Protein AF-A0A9X7I458-F1 (afdb_monomer_lite)

Foldseek 3Di:
DVVVVVVVVVVVVPPPCPDPPPPPDFPFAWDWDADPLFIFTATPDDPKFAKKKKWKDWPVDPDTFIAIDTCVVQHQHPVRTHTPDCVRGNPDDADAWIKIKMKMAHDQWDDDPNDTDRDDIPTGIHMAIWHWDDDPNGIDIFHQDPVVRTTDRDDPPVVVPPPPPPPQPVVNVVVVVVCVVPVD

Secondary structure (DSSP, 8-state):
-HHHHHHHHHHHHTS-----------SSBEEEEEETTEEEEEES-S---SEEEEEEEETT-SSPEEEEEETTT----GGG-EE-STTTSTT----TT--EEEEEEEESEEEETTEEEE---S-S-EEEEEEEEEETTEEEEEEEETTTTEEEE--TTTTS---------HHHHHHHHHHHHH--

Radius of gyration: 22.06 Å; chains: 1; bounding box: 54×65×50 Å

Organism: Neisseria perflava (NCBI:txid33053)

Structure (mmCIF, N/CA/C/O backbone):
data_AF-A0A9X7I458-F1
#
_entry.id   AF-A0A9X7I458-F1
#
loop_
_atom_site.group_PDB
_atom_site.id
_atom_site.type_symbol
_atom_site.label_atom_id
_atom_site.label_alt_id
_atom_site.label_comp_id
_atom_site.label_asym_id
_atom_site.label_entity_id
_atom_site.label_seq_id
_atom_site.pdbx_PDB_ins_code
_atom_site.Cartn_x
_atom_site.Cartn_y
_atom_site.Cartn_z
_atom_site.occupancy
_atom_site.B_iso_or_equiv
_atom_site.auth_seq_id
_atom_site.auth_comp_id
_atom_site.auth_asym_id
_atom_site.auth_atom_id
_atom_site.pdbx_PDB_model_num
ATOM 1 N N . MET A 1 1 ? -15.807 47.841 -32.411 1.00 48.97 1 MET A N 1
ATOM 2 C CA . MET A 1 1 ? -16.269 46.711 -31.569 1.00 48.97 1 MET A CA 1
ATOM 3 C C . MET A 1 1 ? -15.276 45.540 -31.572 1.00 48.97 1 MET A C 1
ATOM 5 O O . MET A 1 1 ? -14.913 45.075 -30.504 1.00 48.97 1 MET A O 1
ATOM 9 N N . ILE A 1 2 ? -14.722 45.168 -32.734 1.00 50.72 2 ILE A N 1
ATOM 10 C CA . ILE A 1 2 ? -13.714 44.095 -32.926 1.00 50.72 2 ILE A CA 1
ATOM 11 C C . ILE A 1 2 ? -12.425 44.272 -32.092 1.00 50.72 2 ILE A C 1
ATOM 13 O O . ILE A 1 2 ? -11.874 43.307 -31.572 1.00 50.72 2 ILE A O 1
ATOM 17 N N . ARG A 1 3 ? -11.973 45.515 -31.879 1.00 46.72 3 ARG A N 1
ATOM 18 C CA . ARG A 1 3 ? -10.710 45.813 -31.178 1.00 46.72 3 ARG A CA 1
ATOM 19 C C . ARG A 1 3 ? -10.729 45.490 -29.671 1.00 46.72 3 ARG A C 1
ATOM 21 O O . ARG A 1 3 ? -9.681 45.203 -29.113 1.00 46.72 3 ARG A O 1
ATOM 28 N N . LYS A 1 4 ? -11.906 45.498 -29.023 1.00 45.44 4 LYS A N 1
ATOM 29 C CA . LYS A 1 4 ? -12.057 45.136 -27.595 1.00 45.44 4 LYS A CA 1
ATOM 30 C C . LYS A 1 4 ? -12.109 43.616 -27.378 1.00 45.44 4 LYS A C 1
ATOM 32 O O . LYS A 1 4 ? -11.618 43.139 -26.363 1.00 45.44 4 LYS A O 1
ATOM 37 N N . ILE A 1 5 ? -12.639 42.872 -28.353 1.00 56.41 5 ILE A N 1
ATOM 38 C CA . ILE A 1 5 ? -12.673 41.399 -28.345 1.00 56.41 5 ILE A CA 1
ATOM 39 C C . ILE A 1 5 ? -11.258 40.833 -28.526 1.00 56.41 5 ILE A C 1
ATOM 41 O O . ILE A 1 5 ? -10.872 39.900 -27.829 1.00 56.41 5 ILE A O 1
ATOM 45 N N . PHE A 1 6 ? -10.448 41.454 -29.388 1.00 53.06 6 PHE A N 1
ATOM 46 C CA . PHE A 1 6 ? -9.066 41.026 -29.619 1.00 53.06 6 PHE A CA 1
ATOM 47 C C . PHE A 1 6 ? -8.184 41.171 -28.366 1.00 53.06 6 PHE A C 1
ATOM 49 O O . PHE A 1 6 ? -7.397 40.281 -28.060 1.00 53.06 6 PHE A O 1
ATOM 56 N N . CYS A 1 7 ? -8.365 42.243 -27.584 1.00 54.56 7 CYS A N 1
ATOM 57 C CA . CYS A 1 7 ? -7.655 42.416 -26.311 1.00 54.56 7 CYS A CA 1
ATOM 58 C C . CYS A 1 7 ? -8.036 41.353 -25.270 1.00 54.56 7 CYS A C 1
ATOM 60 O O . CYS A 1 7 ? -7.165 40.904 -24.533 1.00 54.56 7 CYS A O 1
ATOM 62 N N . PHE A 1 8 ? -9.301 40.919 -25.235 1.00 54.00 8 PHE A N 1
ATOM 63 C CA . PHE A 1 8 ? -9.742 39.842 -24.344 1.00 54.00 8 PHE A CA 1
ATOM 64 C C . PHE A 1 8 ? -9.073 38.506 -24.695 1.00 54.00 8 PHE A C 1
ATOM 66 O O . PHE A 1 8 ? -8.585 37.818 -23.806 1.00 54.00 8 PHE A O 1
ATOM 73 N N . ILE A 1 9 ? -8.970 38.173 -25.984 1.00 58.91 9 ILE A N 1
ATOM 74 C CA . ILE A 1 9 ? -8.328 36.933 -26.453 1.00 58.91 9 ILE A CA 1
ATOM 75 C C . ILE A 1 9 ? -6.821 36.932 -26.142 1.00 58.91 9 ILE A C 1
ATOM 77 O O . ILE A 1 9 ? -6.288 35.924 -25.687 1.00 58.91 9 ILE A O 1
ATOM 81 N N . VAL A 1 10 ? -6.137 38.068 -26.316 1.00 57.88 10 VAL A N 1
ATOM 82 C CA . VAL A 1 10 ? -4.699 38.194 -26.006 1.00 57.88 10 VAL A CA 1
ATOM 83 C C . VAL A 1 10 ? -4.423 38.145 -24.493 1.00 57.88 10 VAL A C 1
ATOM 85 O O . VAL A 1 10 ? -3.399 37.605 -24.081 1.00 57.88 10 VAL A O 1
ATOM 88 N N . LEU A 1 11 ? -5.342 38.632 -23.650 1.00 53.44 11 LEU A N 1
ATOM 89 C CA . LEU A 1 11 ? -5.249 38.497 -22.188 1.00 53.44 11 LEU A CA 1
ATOM 90 C C . LEU A 1 11 ? -5.391 37.039 -21.716 1.00 53.44 11 LEU A C 1
ATOM 92 O O . LEU A 1 11 ? -4.707 36.648 -20.776 1.00 53.44 11 LEU A O 1
ATOM 96 N N . PHE A 1 12 ? -6.197 36.215 -22.396 1.00 53.03 12 PHE A N 1
ATOM 97 C CA . PHE A 1 12 ? -6.306 34.777 -22.102 1.00 53.03 12 PHE A CA 1
ATOM 98 C C . PHE A 1 12 ? -5.127 33.939 -22.628 1.00 53.03 12 PHE A C 1
ATOM 100 O O . PHE A 1 12 ? -4.904 32.838 -22.133 1.00 53.03 12 PHE A O 1
ATOM 107 N N . LEU A 1 13 ? -4.347 34.447 -23.589 1.00 51.66 13 LEU A N 1
ATOM 108 C CA . LEU A 1 13 ? -3.151 33.767 -24.113 1.00 51.66 13 LEU A CA 1
ATOM 109 C C . LEU A 1 13 ? -1.892 33.971 -23.251 1.00 51.66 13 LEU A C 1
ATOM 111 O O . LEU A 1 13 ? -0.912 33.264 -23.449 1.00 51.66 13 LEU A O 1
ATOM 115 N N . ASN A 1 14 ? -1.918 34.911 -22.298 1.00 43.44 14 ASN A N 1
ATOM 116 C CA . ASN A 1 14 ? -0.819 35.170 -21.355 1.00 43.44 14 ASN A CA 1
ATOM 117 C C . ASN A 1 14 ? -1.027 34.506 -19.988 1.00 43.44 14 ASN A C 1
ATOM 119 O O . ASN A 1 14 ? -0.329 34.828 -19.028 1.00 43.44 14 ASN A O 1
ATOM 123 N N . VAL A 1 15 ? -1.977 33.574 -19.880 1.00 50.38 15 VAL A N 1
ATOM 124 C CA . VAL A 1 15 ? -1.952 32.635 -18.763 1.00 50.38 15 VAL A CA 1
ATOM 125 C C . VAL A 1 15 ? -0.765 31.729 -19.044 1.00 50.38 15 VAL A C 1
ATOM 127 O O . VAL A 1 15 ? -0.864 30.811 -19.857 1.00 50.38 15 VAL A O 1
ATOM 130 N N . GLU A 1 16 ? 0.379 32.041 -18.435 1.00 40.59 16 GLU A N 1
ATOM 131 C CA . GLU A 1 16 ? 1.469 31.086 -18.299 1.00 40.59 16 GLU A CA 1
ATOM 132 C C . GLU A 1 16 ? 0.830 29.778 -17.847 1.00 40.59 16 GLU A C 1
ATOM 134 O O . GLU A 1 16 ? 0.258 29.682 -16.757 1.00 40.59 16 GLU A O 1
ATOM 139 N N . ILE A 1 17 ? 0.831 28.794 -18.745 1.00 45.66 17 ILE A N 1
ATOM 140 C CA . ILE A 1 17 ? 0.402 27.441 -18.441 1.00 45.66 17 ILE A CA 1
ATOM 141 C C . ILE A 1 17 ? 1.519 26.897 -17.557 1.00 45.66 17 ILE A C 1
ATOM 143 O O . ILE A 1 17 ? 2.402 26.178 -18.019 1.00 45.66 17 ILE A O 1
ATOM 147 N N . TYR A 1 18 ? 1.530 27.309 -16.287 1.00 42.50 18 TYR A N 1
ATOM 148 C CA . TYR A 1 18 ? 2.237 26.593 -15.244 1.00 42.50 18 TYR A CA 1
ATOM 149 C C . TYR A 1 18 ? 1.747 25.167 -15.374 1.00 42.50 18 TYR A C 1
ATOM 151 O O . TYR A 1 18 ? 0.541 24.917 -15.281 1.00 42.50 18 TYR A O 1
ATOM 159 N N . GLY A 1 19 ? 2.680 24.298 -15.770 1.00 41.12 19 GLY A N 1
ATOM 160 C CA . GLY A 1 19 ? 2.389 22.972 -16.272 1.00 41.12 19 GLY A CA 1
ATOM 161 C C . GLY A 1 19 ? 1.308 22.326 -15.430 1.00 41.12 19 GLY A C 1
ATOM 162 O O . GLY A 1 19 ? 1.372 22.351 -14.198 1.00 41.12 19 GLY A O 1
ATOM 163 N N . MET A 1 20 ? 0.311 21.746 -16.097 1.00 38.34 20 MET A N 1
ATOM 164 C CA . MET A 1 20 ? -0.443 20.678 -15.468 1.00 38.34 20 MET A CA 1
ATOM 165 C C . MET A 1 20 ? 0.593 19.605 -15.136 1.00 38.34 20 MET A C 1
ATOM 167 O O . MET A 1 20 ? 0.895 18.748 -15.962 1.00 38.34 20 MET A O 1
ATOM 171 N N . SER A 1 21 ? 1.201 19.706 -13.951 1.00 39.03 21 SER A N 1
ATOM 172 C CA . SER A 1 21 ? 1.818 18.567 -13.300 1.00 39.03 21 SER A CA 1
ATOM 173 C C . SER A 1 21 ? 0.768 17.469 -13.404 1.00 39.03 21 SER A C 1
ATOM 175 O O . SER A 1 21 ? -0.400 17.767 -13.103 1.00 39.03 21 SER A O 1
ATOM 177 N N . PRO A 1 22 ? 1.098 16.272 -13.923 1.00 42.16 22 PRO A N 1
ATOM 178 C CA . PRO A 1 22 ? 0.157 15.171 -13.885 1.00 42.16 22 PRO A CA 1
ATOM 179 C C . PRO A 1 22 ? -0.306 15.091 -12.437 1.00 42.16 22 PRO A C 1
ATOM 181 O O . PRO A 1 22 ? 0.494 14.867 -11.529 1.00 42.16 22 PRO A O 1
ATOM 184 N N . ALA A 1 23 ? -1.575 15.437 -12.208 1.00 44.25 23 ALA A N 1
ATOM 185 C CA . ALA A 1 23 ? -2.147 15.348 -10.883 1.00 44.25 23 ALA A CA 1
ATOM 186 C C . ALA A 1 23 ? -1.841 13.924 -10.398 1.00 44.25 23 ALA A C 1
ATOM 188 O O . ALA A 1 23 ? -1.996 13.005 -11.208 1.00 44.25 23 ALA A O 1
ATOM 189 N N . PRO A 1 24 ? -1.352 13.742 -9.158 1.00 49.38 24 PRO A N 1
ATOM 190 C CA . PRO A 1 24 ? -0.818 12.476 -8.667 1.00 49.38 24 PRO A CA 1
ATOM 191 C C . PRO A 1 24 ? -1.982 11.533 -8.361 1.00 49.38 24 PRO A C 1
ATOM 193 O O . PRO A 1 24 ? -2.200 11.118 -7.227 1.00 49.38 24 PRO A O 1
ATOM 196 N N . PHE A 1 25 ? -2.818 11.281 -9.362 1.00 53.25 25 PHE A N 1
ATOM 197 C CA . PHE A 1 25 ? -3.811 10.246 -9.301 1.00 53.25 25 PHE A CA 1
ATOM 198 C C . PHE A 1 25 ? -3.042 8.952 -9.484 1.00 53.25 25 PHE A C 1
ATOM 200 O O . PHE A 1 25 ? -2.351 8.804 -10.492 1.00 53.25 25 PHE A O 1
ATOM 207 N N . PRO A 1 26 ? -3.123 8.049 -8.508 1.00 62.88 26 PRO A N 1
ATOM 208 C CA . PRO A 1 26 ? -2.477 6.772 -8.648 1.00 62.88 26 PRO A CA 1
ATOM 209 C C . PRO A 1 26 ? -3.037 6.081 -9.899 1.00 62.88 26 PRO A C 1
ATOM 211 O O . PRO A 1 26 ? -4.248 6.066 -10.124 1.00 62.88 26 PRO A O 1
ATOM 214 N N . ASP A 1 27 ? -2.154 5.510 -10.711 1.00 76.81 27 ASP A N 1
ATOM 215 C CA . ASP A 1 27 ? -2.436 4.765 -11.942 1.00 76.81 27 ASP A CA 1
ATOM 216 C C . ASP A 1 27 ? -3.214 3.457 -11.691 1.00 76.81 27 ASP A C 1
ATOM 218 O O . ASP A 1 27 ? -3.445 2.664 -12.608 1.00 76.81 27 ASP A O 1
ATOM 222 N N . GLY A 1 28 ? -3.627 3.210 -10.450 1.00 86.44 28 GLY A N 1
ATOM 223 C CA . GLY A 1 28 ? -4.401 2.058 -10.025 1.00 86.44 28 GLY A CA 1
ATOM 224 C C . GLY A 1 28 ? -4.462 1.933 -8.506 1.00 86.44 28 GLY A C 1
ATOM 225 O O . GLY A 1 28 ? -3.888 2.734 -7.762 1.00 86.44 28 GLY A O 1
ATOM 226 N N . ASP A 1 29 ? -5.141 0.886 -8.059 1.00 91.56 29 ASP A N 1
ATOM 227 C CA . ASP A 1 29 ? -5.346 0.618 -6.643 1.00 91.56 29 ASP A CA 1
ATOM 228 C C . ASP A 1 29 ? -4.346 -0.426 -6.127 1.00 91.56 29 ASP A C 1
ATOM 230 O O . ASP A 1 29 ? -4.058 -1.430 -6.785 1.00 91.56 29 ASP A O 1
ATOM 234 N N . VAL A 1 30 ? -3.830 -0.195 -4.921 1.00 94.81 30 VAL A N 1
ATOM 235 C CA . VAL A 1 30 ? -3.226 -1.251 -4.107 1.00 94.81 30 VAL A CA 1
ATOM 236 C C . VAL A 1 30 ? -4.365 -1.941 -3.371 1.00 94.81 30 VAL A C 1
ATOM 238 O O . VAL A 1 30 ? -5.134 -1.298 -2.655 1.00 94.81 30 VAL A O 1
ATOM 241 N N . ASN A 1 31 ? -4.482 -3.252 -3.540 1.00 95.31 31 ASN A N 1
ATOM 242 C CA . ASN A 1 31 ? -5.561 -4.055 -2.991 1.00 95.31 31 ASN A CA 1
ATOM 243 C C . ASN A 1 31 ? -5.054 -4.992 -1.901 1.00 95.31 31 ASN A C 1
ATOM 245 O O . ASN A 1 31 ? -3.936 -5.498 -1.964 1.00 95.31 31 ASN A O 1
ATOM 249 N N . ILE A 1 32 ? -5.906 -5.261 -0.911 1.00 94.69 32 ILE A N 1
ATOM 250 C CA . ILE A 1 32 ? -5.600 -6.200 0.173 1.00 94.69 32 ILE A CA 1
ATOM 251 C C . ILE A 1 32 ? -6.586 -7.361 0.141 1.00 94.69 32 ILE A C 1
ATOM 253 O O . ILE A 1 32 ? -7.806 -7.161 0.161 1.00 94.69 32 ILE A O 1
ATOM 257 N N . THR A 1 33 ? -6.053 -8.576 0.123 1.00 91.62 33 THR A N 1
ATOM 258 C CA . THR A 1 33 ? -6.791 -9.825 0.337 1.00 91.62 33 THR A CA 1
ATOM 259 C C . THR A 1 33 ? -6.319 -10.504 1.626 1.00 91.62 33 THR A C 1
ATOM 261 O O . THR A 1 33 ? -5.424 -9.996 2.298 1.00 91.62 33 THR A O 1
ATOM 264 N N . SER A 1 34 ? -6.926 -11.632 1.986 1.00 88.19 34 SER A N 1
ATOM 265 C CA . SER A 1 34 ? -6.460 -12.488 3.077 1.00 88.19 34 SER A CA 1
ATOM 266 C C . SER A 1 34 ? -5.928 -13.789 2.492 1.00 88.19 34 SER A C 1
ATOM 268 O O . SER A 1 34 ? -6.592 -14.420 1.667 1.00 88.19 34 SER A O 1
ATOM 270 N N . ARG A 1 35 ? -4.722 -14.186 2.896 1.00 86.06 35 ARG A N 1
ATOM 271 C CA . ARG A 1 35 ? -4.105 -15.455 2.507 1.00 86.06 35 ARG A CA 1
ATOM 272 C C . ARG A 1 35 ? -3.427 -16.059 3.724 1.00 86.06 35 ARG A C 1
ATOM 274 O O . ARG A 1 35 ? -2.629 -15.394 4.368 1.00 86.06 35 ARG A O 1
ATOM 281 N N . ASN A 1 36 ? -3.726 -17.323 4.025 1.00 84.75 36 ASN A N 1
ATOM 282 C CA . ASN A 1 36 ? -3.197 -18.018 5.207 1.00 84.75 36 ASN A CA 1
ATOM 283 C C . ASN A 1 36 ? -3.433 -17.240 6.520 1.00 84.75 36 ASN A C 1
ATOM 285 O O . ASN A 1 36 ? -2.567 -17.220 7.386 1.00 84.75 36 ASN A O 1
ATOM 289 N N . ASN A 1 37 ? -4.601 -16.602 6.656 1.00 82.62 37 ASN A N 1
ATOM 290 C CA . ASN A 1 37 ? -4.983 -15.755 7.795 1.00 82.62 37 ASN A CA 1
ATOM 291 C C . ASN A 1 37 ? -4.126 -14.489 7.992 1.00 82.62 37 ASN A C 1
ATOM 293 O O . ASN A 1 37 ? -4.207 -13.860 9.047 1.00 82.62 37 ASN A O 1
ATOM 297 N N . GLU A 1 38 ? -3.350 -14.085 6.984 1.00 88.62 38 GLU A N 1
ATOM 298 C CA . GLU A 1 38 ? -2.583 -12.840 6.980 1.00 88.62 38 GLU A CA 1
ATOM 299 C C . GLU A 1 38 ? -3.085 -11.895 5.872 1.00 88.62 38 GLU A C 1
ATOM 301 O O . GLU A 1 38 ? -3.388 -12.346 4.757 1.00 88.62 38 GLU A O 1
ATOM 306 N N . PRO A 1 39 ? -3.160 -10.574 6.131 1.00 92.69 39 PRO A N 1
ATOM 307 C CA . PRO A 1 39 ? -3.379 -9.590 5.082 1.00 92.69 39 PRO A CA 1
ATOM 308 C C . PRO A 1 39 ? -2.282 -9.657 4.021 1.00 92.69 39 PRO A C 1
ATOM 310 O O . PRO A 1 39 ? -1.102 -9.820 4.328 1.00 92.69 39 PRO A O 1
ATOM 313 N N . CYS A 1 40 ? -2.670 -9.533 2.758 1.00 95.12 40 CYS A N 1
ATOM 314 C CA . CYS A 1 40 ? -1.783 -9.781 1.633 1.00 95.12 40 CYS A CA 1
ATOM 315 C C . CYS A 1 40 ? -2.019 -8.760 0.517 1.00 95.12 40 CYS A C 1
ATOM 317 O O . CYS A 1 40 ? -3.152 -8.575 0.063 1.00 95.12 40 CYS A O 1
ATOM 319 N N . ILE A 1 41 ? -0.949 -8.091 0.087 1.00 97.19 41 ILE A N 1
ATOM 320 C CA . ILE A 1 41 ? -0.982 -6.970 -0.857 1.00 97.19 41 ILE A CA 1
ATOM 321 C C . ILE A 1 41 ? -0.934 -7.487 -2.292 1.00 97.19 41 ILE A C 1
ATOM 323 O O . ILE A 1 41 ? -0.040 -8.255 -2.645 1.00 97.19 41 ILE A O 1
ATOM 327 N N . TYR A 1 42 ? -1.853 -7.028 -3.133 1.00 96.94 42 TYR A N 1
ATOM 328 C CA . TYR A 1 42 ? -1.844 -7.281 -4.570 1.00 96.94 42 TYR A CA 1
ATOM 329 C C . TYR A 1 42 ? -2.269 -6.046 -5.366 1.00 96.94 42 TYR A C 1
ATOM 331 O O . TYR A 1 42 ? -2.794 -5.081 -4.814 1.00 96.94 42 TYR A O 1
ATOM 339 N N . ILE A 1 43 ? -2.059 -6.085 -6.675 1.00 95.69 43 ILE A N 1
ATOM 340 C CA . ILE A 1 43 ? -2.526 -5.076 -7.625 1.00 95.69 43 ILE A CA 1
ATOM 341 C C . ILE A 1 43 ? -3.335 -5.745 -8.734 1.00 95.69 43 ILE A C 1
ATOM 343 O O . ILE A 1 43 ? -3.090 -6.901 -9.077 1.00 95.69 43 ILE A O 1
ATOM 347 N N . ASP A 1 44 ? -4.295 -5.011 -9.292 1.00 91.81 44 ASP A N 1
ATOM 348 C CA . ASP A 1 44 ? -5.162 -5.471 -10.389 1.00 91.81 44 ASP A CA 1
ATOM 349 C C . ASP A 1 44 ? -4.739 -4.820 -11.721 1.00 91.81 44 ASP A C 1
ATOM 351 O O . ASP A 1 44 ? -5.488 -4.112 -12.395 1.00 91.81 44 ASP A O 1
ATOM 355 N N . ARG A 1 45 ? -3.445 -4.961 -12.023 1.00 90.25 45 ARG A N 1
ATOM 356 C CA . ARG A 1 45 ? -2.748 -4.490 -13.229 1.00 90.25 45 ARG A CA 1
ATOM 357 C C . ARG A 1 45 ? -1.721 -5.550 -13.587 1.00 90.25 45 ARG A C 1
ATOM 359 O O . ARG A 1 45 ? -1.024 -6.005 -12.689 1.00 90.25 45 ARG A O 1
ATOM 366 N N . GLU A 1 46 ? -1.5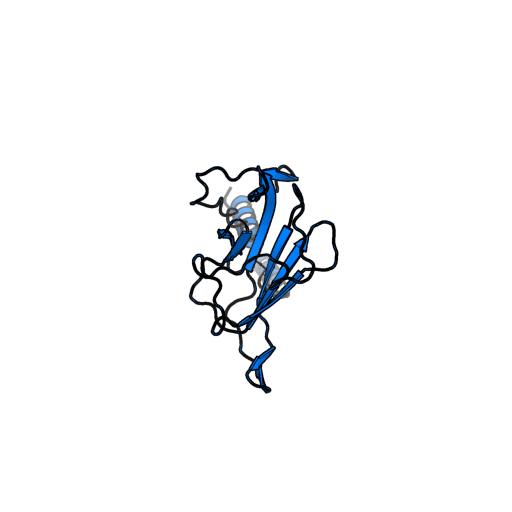63 -5.887 -14.860 1.00 88.81 46 GLU A N 1
ATOM 367 C CA . GLU A 1 46 ? -0.630 -6.942 -15.314 1.00 88.81 46 GLU A CA 1
ATOM 368 C C . GLU A 1 46 ? 0.465 -6.418 -16.258 1.00 88.81 46 GLU A C 1
ATOM 370 O O . GLU A 1 46 ? 1.325 -7.166 -16.711 1.00 88.81 46 GLU A O 1
ATOM 375 N N . ASP A 1 47 ? 0.438 -5.123 -16.562 1.00 90.62 47 ASP A N 1
ATOM 376 C CA . ASP A 1 47 ? 1.272 -4.471 -17.567 1.00 90.62 47 ASP A CA 1
ATOM 377 C C . ASP A 1 47 ? 2.386 -3.597 -16.969 1.00 90.62 47 ASP A C 1
ATOM 379 O O . ASP A 1 47 ? 3.025 -2.848 -17.708 1.00 90.62 47 ASP A O 1
ATOM 383 N N . LEU A 1 48 ? 2.620 -3.640 -15.652 1.00 92.06 48 LEU A N 1
ATOM 384 C CA . LEU A 1 48 ? 3.607 -2.774 -15.000 1.00 92.06 48 LEU A CA 1
ATOM 385 C C . LEU A 1 48 ? 5.038 -3.297 -15.170 1.00 92.06 48 LEU A C 1
ATOM 387 O O . LEU A 1 48 ? 5.305 -4.491 -15.049 1.00 92.06 48 LEU A O 1
ATOM 391 N N . ILE A 1 49 ? 5.976 -2.382 -15.419 1.00 90.88 49 ILE A N 1
ATOM 392 C CA . ILE A 1 49 ? 7.402 -2.691 -15.576 1.00 90.88 49 ILE A CA 1
ATOM 393 C C . ILE A 1 49 ? 8.267 -1.825 -14.661 1.00 90.88 49 ILE A C 1
ATOM 395 O O . ILE A 1 49 ? 7.907 -0.694 -14.334 1.00 90.88 49 ILE A O 1
ATOM 399 N N . GLY A 1 50 ? 9.444 -2.347 -14.309 1.00 89.44 50 GLY A N 1
ATOM 400 C CA . GLY A 1 50 ? 10.444 -1.654 -13.498 1.00 89.44 50 GLY A CA 1
ATOM 401 C C . GLY A 1 50 ? 10.477 -2.086 -12.032 1.00 89.44 50 GLY A C 1
ATOM 402 O O . GLY A 1 50 ? 9.813 -3.040 -11.615 1.00 89.44 50 GLY A O 1
ATOM 403 N N . GLY A 1 51 ? 11.312 -1.389 -11.262 1.00 91.81 51 GLY A N 1
ATOM 404 C CA . GLY A 1 51 ? 11.378 -1.521 -9.811 1.00 91.81 51 GLY A CA 1
ATOM 405 C C . GLY A 1 51 ? 10.202 -0.837 -9.136 1.00 91.81 51 GLY A C 1
ATOM 406 O O . GLY A 1 51 ? 9.677 0.157 -9.641 1.00 91.81 51 GLY A O 1
ATOM 407 N N . TYR A 1 52 ? 9.816 -1.327 -7.965 1.00 93.81 52 TYR A N 1
ATOM 408 C CA . TYR A 1 52 ? 8.788 -0.691 -7.160 1.00 93.81 52 TYR A CA 1
ATOM 409 C C . TYR A 1 52 ? 9.116 -0.742 -5.671 1.00 93.81 52 TYR A C 1
ATOM 411 O O . TYR A 1 52 ? 9.728 -1.688 -5.169 1.00 93.81 52 TYR A O 1
ATOM 419 N N . VAL A 1 53 ? 8.637 0.277 -4.963 1.00 95.44 53 VAL A N 1
ATOM 420 C CA . VAL A 1 53 ? 8.619 0.325 -3.503 1.00 95.44 53 VAL A CA 1
ATOM 421 C C . VAL A 1 53 ? 7.178 0.394 -3.028 1.00 95.44 53 VAL A C 1
ATOM 423 O O . VAL A 1 53 ? 6.403 1.204 -3.533 1.00 95.44 53 VAL A O 1
ATOM 426 N N . ILE A 1 54 ? 6.825 -0.435 -2.050 1.00 96.81 54 ILE A N 1
ATOM 427 C CA . ILE A 1 54 ? 5.567 -0.348 -1.314 1.00 96.81 54 ILE A CA 1
ATOM 428 C C . ILE A 1 54 ? 5.845 0.316 0.030 1.00 96.81 54 ILE A C 1
ATOM 430 O O . ILE A 1 54 ? 6.642 -0.190 0.818 1.00 96.81 54 ILE A O 1
ATOM 434 N N . TYR A 1 55 ? 5.144 1.412 0.295 1.00 95.75 55 TYR A N 1
ATOM 435 C CA . TYR A 1 55 ? 5.078 2.071 1.589 1.00 95.75 55 TYR A CA 1
ATOM 436 C C . TYR A 1 55 ? 3.731 1.810 2.254 1.00 95.75 55 TYR A C 1
ATOM 438 O O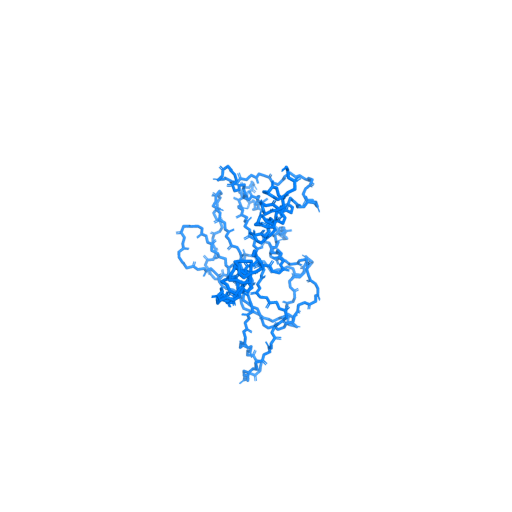 . TYR A 1 55 ? 2.683 1.957 1.619 1.00 95.75 55 TYR A O 1
ATOM 446 N N . ILE A 1 56 ? 3.768 1.476 3.541 1.00 95.81 56 ILE A N 1
ATOM 447 C CA . ILE A 1 56 ? 2.590 1.353 4.400 1.00 95.81 56 ILE A CA 1
ATOM 448 C C . ILE A 1 56 ? 2.711 2.390 5.512 1.00 95.81 56 ILE A C 1
ATOM 450 O O . ILE A 1 56 ? 3.561 2.265 6.392 1.00 95.81 56 ILE A O 1
ATOM 454 N N . TYR A 1 57 ? 1.851 3.400 5.482 1.00 92.94 57 TYR A N 1
ATOM 455 C CA . TYR A 1 57 ? 1.758 4.429 6.510 1.00 92.94 57 TYR A CA 1
ATOM 456 C C . TYR A 1 57 ? 0.597 4.090 7.433 1.00 92.94 57 TYR A C 1
ATOM 458 O O . TYR A 1 57 ? -0.536 3.961 6.976 1.00 92.94 57 TYR A O 1
ATOM 466 N N . SER A 1 58 ? 0.841 3.971 8.734 1.00 89.44 58 SER A N 1
ATOM 467 C CA . SER A 1 58 ? -0.253 4.079 9.700 1.00 89.44 58 SER A CA 1
ATOM 468 C C . SER A 1 58 ? -0.507 5.551 9.982 1.00 89.44 58 SER A C 1
ATOM 470 O O . SER A 1 58 ? 0.457 6.291 10.147 1.00 89.44 58 SER A O 1
ATOM 472 N N . TYR A 1 59 ? -1.766 5.957 10.127 1.00 76.38 59 TYR A N 1
ATOM 473 C CA . TYR A 1 59 ? -2.110 7.351 10.437 1.00 76.38 59 TYR A CA 1
ATOM 474 C C . TYR A 1 59 ? -1.382 7.921 11.677 1.00 76.38 59 TYR A C 1
ATOM 476 O O . TYR A 1 59 ? -1.105 9.114 11.728 1.00 76.38 59 TYR A O 1
ATOM 484 N N . ASP A 1 60 ? -1.007 7.067 12.637 1.00 73.94 60 ASP A N 1
ATOM 485 C CA . ASP A 1 60 ? -0.349 7.479 13.887 1.00 73.94 60 ASP A CA 1
ATOM 486 C C . ASP A 1 60 ? 1.197 7.418 13.855 1.00 73.94 60 ASP A C 1
ATOM 488 O O . ASP A 1 60 ? 1.826 7.553 14.904 1.00 73.94 60 ASP A O 1
ATOM 492 N N . SER A 1 61 ? 1.828 7.146 12.704 1.00 77.44 61 SER A N 1
ATOM 493 C CA . SER A 1 61 ? 3.293 7.015 12.589 1.00 77.44 61 SER A CA 1
ATOM 494 C C . SER A 1 61 ? 3.826 7.742 11.364 1.00 77.44 61 SER A C 1
ATOM 496 O O . SER A 1 61 ? 3.374 7.500 10.247 1.00 77.44 61 SER A O 1
ATOM 498 N N . ASP A 1 62 ? 4.872 8.541 11.569 1.00 76.00 62 ASP A N 1
ATOM 499 C CA . ASP A 1 62 ? 5.590 9.221 10.488 1.00 76.00 62 ASP A CA 1
ATOM 500 C C . ASP A 1 62 ? 6.508 8.274 9.695 1.00 76.00 62 ASP A C 1
ATOM 502 O O . ASP A 1 62 ? 6.856 8.553 8.547 1.00 76.00 62 ASP A O 1
ATOM 506 N N . ASN A 1 63 ? 6.890 7.135 10.285 1.00 87.44 63 ASN A N 1
ATOM 507 C CA . ASN A 1 63 ? 7.756 6.151 9.641 1.00 87.44 63 ASN A CA 1
ATOM 508 C C . ASN A 1 63 ? 6.913 5.086 8.923 1.00 87.44 63 ASN A C 1
ATOM 510 O O . ASN A 1 63 ? 6.185 4.351 9.603 1.00 87.44 63 ASN A O 1
ATOM 514 N N . PRO A 1 64 ? 7.008 4.968 7.585 1.00 91.88 64 PRO A N 1
ATOM 515 C CA . PRO A 1 64 ? 6.343 3.902 6.858 1.00 91.88 64 PRO A CA 1
ATOM 516 C C . PRO A 1 64 ? 7.084 2.574 6.997 1.00 91.88 64 PRO A C 1
ATOM 518 O O . PRO A 1 64 ? 8.312 2.531 7.080 1.00 91.88 64 PRO A O 1
ATOM 521 N N . PHE A 1 65 ? 6.338 1.477 6.901 1.00 95.12 65 PHE A N 1
ATOM 522 C CA . PHE A 1 65 ? 6.929 0.186 6.562 1.00 95.12 65 PHE A CA 1
ATOM 523 C C . PHE A 1 65 ? 7.237 0.157 5.066 1.00 95.12 65 PHE A C 1
ATOM 525 O O . PHE A 1 65 ? 6.428 0.620 4.262 1.00 95.12 65 PHE A O 1
ATOM 532 N N . GLU A 1 66 ? 8.393 -0.386 4.695 1.00 95.50 66 GLU A N 1
ATOM 533 C CA . GLU A 1 66 ? 8.901 -0.359 3.323 1.00 95.50 66 GLU A CA 1
ATOM 534 C C . GLU A 1 66 ? 9.172 -1.778 2.809 1.00 95.50 66 GLU A C 1
ATOM 536 O O . GLU A 1 66 ? 9.771 -2.592 3.509 1.00 95.50 66 GLU A O 1
ATOM 541 N N . TYR A 1 67 ? 8.771 -2.050 1.567 1.00 96.12 67 TYR A N 1
ATOM 542 C CA . TYR A 1 67 ? 9.120 -3.259 0.818 1.00 96.12 67 TYR A CA 1
ATOM 543 C C . TYR A 1 67 ? 9.600 -2.877 -0.582 1.00 96.12 67 TYR A C 1
ATOM 545 O O . TYR A 1 67 ? 8.923 -2.122 -1.277 1.00 96.12 67 TYR A O 1
ATOM 553 N N . LYS A 1 68 ? 10.748 -3.409 -1.014 1.00 94.31 68 LYS A N 1
ATOM 554 C CA . LYS A 1 68 ? 11.363 -3.112 -2.319 1.00 94.31 68 LYS A CA 1
ATOM 555 C C . LYS A 1 68 ? 11.453 -4.365 -3.166 1.00 94.31 68 LYS A C 1
ATOM 557 O O . LYS A 1 68 ? 11.887 -5.408 -2.679 1.00 94.31 68 LYS A O 1
ATOM 562 N N . SER A 1 69 ? 11.087 -4.257 -4.437 1.00 93.62 69 SER A N 1
ATOM 563 C CA . SER A 1 69 ? 11.267 -5.334 -5.407 1.00 93.62 69 SER A CA 1
ATOM 564 C C . SER A 1 69 ? 11.213 -4.796 -6.839 1.00 93.62 69 SER A C 1
ATOM 566 O O . SER A 1 69 ? 11.320 -3.595 -7.079 1.00 93.62 69 SER A O 1
ATOM 568 N N . ALA A 1 70 ? 11.072 -5.694 -7.805 1.00 92.25 70 ALA A N 1
ATOM 569 C CA . ALA A 1 70 ? 10.836 -5.371 -9.202 1.00 92.25 70 ALA A CA 1
ATOM 570 C C . ALA A 1 70 ? 9.762 -6.297 -9.777 1.00 92.25 70 ALA A C 1
ATOM 572 O O . ALA A 1 70 ? 9.604 -7.431 -9.318 1.00 92.25 70 ALA A O 1
ATOM 573 N N . PHE A 1 71 ? 9.000 -5.805 -10.755 1.00 92.56 71 PHE A N 1
ATOM 574 C CA . PHE A 1 71 ? 7.865 -6.541 -11.322 1.00 92.56 71 PHE A CA 1
ATOM 575 C C . PHE A 1 71 ? 8.274 -7.833 -12.040 1.00 92.56 71 PHE A C 1
ATOM 577 O O . PHE A 1 71 ? 7.502 -8.785 -12.069 1.00 92.56 71 PHE A O 1
ATOM 584 N N . ASP A 1 72 ? 9.496 -7.906 -12.565 1.00 91.06 72 ASP A N 1
ATOM 585 C CA . ASP A 1 72 ? 10.070 -9.117 -13.162 1.00 91.06 72 ASP A CA 1
ATOM 586 C C . ASP A 1 72 ? 10.479 -10.176 -12.119 1.00 91.06 72 ASP A C 1
ATOM 588 O O . ASP A 1 72 ? 10.460 -11.371 -12.412 1.00 91.06 72 ASP A O 1
ATOM 592 N N . LYS A 1 73 ? 10.815 -9.756 -10.893 1.00 91.75 73 LYS A N 1
ATOM 593 C CA . LYS A 1 73 ? 11.196 -10.640 -9.778 1.00 91.75 73 LYS A CA 1
ATOM 594 C C . LYS A 1 73 ? 9.998 -11.093 -8.955 1.00 91.75 73 LYS A C 1
ATOM 596 O O . LYS A 1 73 ? 9.871 -12.275 -8.641 1.00 91.75 73 LYS A O 1
ATOM 601 N N . ASN A 1 74 ? 9.138 -10.157 -8.567 1.00 93.50 74 ASN A N 1
ATOM 602 C CA . ASN A 1 74 ? 7.960 -10.438 -7.761 1.00 93.50 74 ASN A CA 1
ATOM 603 C C . ASN A 1 74 ? 6.807 -9.531 -8.182 1.00 93.50 74 ASN A C 1
ATOM 605 O O . ASN A 1 74 ? 6.688 -8.406 -7.703 1.00 93.50 74 ASN A O 1
ATOM 609 N N . TYR A 1 75 ? 5.953 -10.018 -9.076 1.00 95.69 75 TYR A N 1
ATOM 610 C CA . TYR A 1 75 ? 4.751 -9.301 -9.481 1.00 95.69 75 TYR A CA 1
ATOM 611 C C . TYR A 1 75 ? 3.595 -9.617 -8.511 1.00 95.69 75 TYR A C 1
ATOM 613 O O . TYR A 1 75 ? 3.141 -10.767 -8.482 1.00 95.69 75 TYR A O 1
ATOM 621 N N . PRO A 1 76 ? 3.071 -8.642 -7.741 1.00 96.00 76 PRO A N 1
ATOM 622 C CA . PRO A 1 76 ? 2.069 -8.911 -6.714 1.00 96.00 76 PRO A CA 1
ATOM 623 C C . PRO A 1 76 ? 0.656 -9.020 -7.307 1.00 96.00 76 PRO A C 1
ATOM 625 O O . PRO A 1 76 ? -0.172 -8.129 -7.147 1.00 96.00 76 PRO A O 1
ATOM 628 N N . VAL A 1 77 ? 0.362 -10.123 -7.996 1.00 95.31 77 VAL A N 1
ATOM 629 C CA . VAL A 1 77 ? -1.010 -10.489 -8.404 1.00 95.31 77 VAL A CA 1
ATOM 630 C C . VAL A 1 77 ? -1.758 -11.167 -7.254 1.00 95.31 77 VAL A C 1
ATOM 632 O O . VAL A 1 77 ? -1.133 -11.653 -6.315 1.00 95.31 77 VAL A O 1
ATOM 635 N N . LYS A 1 78 ? -3.092 -11.257 -7.319 1.00 92.94 78 LYS A N 1
ATOM 636 C CA . LYS A 1 78 ? -3.939 -11.803 -6.236 1.00 92.94 78 LYS A CA 1
ATOM 637 C C . LYS A 1 78 ? -3.452 -13.160 -5.692 1.00 92.94 78 LYS A C 1
ATOM 639 O O . LYS A 1 78 ? -3.337 -13.328 -4.481 1.00 92.94 78 LYS A O 1
ATOM 644 N N . ASP A 1 79 ? -3.062 -14.083 -6.574 1.00 91.31 79 ASP A N 1
ATOM 645 C CA . ASP A 1 79 ? -2.594 -15.433 -6.207 1.00 91.31 79 ASP A CA 1
ATOM 646 C C . ASP A 1 79 ? -1.125 -15.496 -5.750 1.00 91.31 79 ASP A C 1
ATOM 648 O O . ASP A 1 79 ? -0.672 -16.506 -5.202 1.00 91.31 79 ASP A O 1
ATOM 652 N N . LYS A 1 80 ? -0.354 -14.426 -5.963 1.00 93.56 80 LYS A N 1
ATOM 653 C CA . LYS A 1 80 ? 1.057 -14.267 -5.560 1.00 93.56 80 LYS A CA 1
ATOM 654 C C . LYS A 1 80 ? 1.254 -12.950 -4.802 1.00 93.56 80 LYS A C 1
ATOM 656 O O . LYS A 1 80 ? 2.262 -12.270 -4.959 1.00 93.56 80 LYS A O 1
ATOM 661 N N . CYS A 1 81 ? 0.254 -12.590 -4.005 1.00 96.00 81 CYS A N 1
ATOM 662 C CA . CYS A 1 81 ? 0.249 -11.374 -3.211 1.00 96.00 81 CYS A CA 1
ATOM 663 C C . CYS A 1 81 ? 1.413 -11.371 -2.202 1.00 96.00 81 CYS A C 1
ATOM 665 O O . CYS A 1 81 ? 1.931 -12.432 -1.844 1.00 96.00 81 CYS A O 1
ATOM 667 N N . ILE A 1 82 ? 1.810 -10.188 -1.733 1.00 97.12 82 ILE A N 1
ATOM 668 C CA . ILE A 1 82 ? 2.890 -9.996 -0.756 1.00 97.12 82 ILE A CA 1
ATOM 669 C C . ILE A 1 82 ? 2.292 -10.016 0.658 1.00 97.12 82 ILE A C 1
ATOM 671 O O . ILE A 1 82 ? 1.541 -9.096 0.999 1.00 97.12 82 ILE A O 1
ATOM 675 N N . PRO A 1 83 ? 2.605 -11.020 1.498 1.00 95.56 83 PRO A N 1
ATOM 676 C CA . PRO A 1 83 ? 2.103 -11.072 2.868 1.00 95.56 83 PRO A CA 1
ATOM 677 C C . PRO A 1 83 ? 2.588 -9.890 3.711 1.00 95.56 83 PRO A C 1
ATOM 679 O O . PRO A 1 83 ? 3.771 -9.540 3.685 1.00 95.56 83 PRO A O 1
ATOM 682 N N . MET A 1 84 ? 1.681 -9.303 4.488 1.00 94.44 84 MET A N 1
ATOM 683 C CA . MET A 1 84 ? 1.951 -8.201 5.411 1.00 94.44 84 MET A CA 1
ATOM 684 C C . MET A 1 84 ? 2.435 -8.728 6.763 1.00 94.44 84 MET A C 1
ATOM 686 O O . MET A 1 84 ? 1.718 -8.678 7.759 1.00 94.44 84 MET A O 1
ATOM 690 N N . ASN A 1 85 ? 3.658 -9.247 6.793 1.00 93.44 85 ASN A N 1
ATOM 691 C CA . ASN A 1 85 ? 4.276 -9.793 7.997 1.00 93.44 85 ASN A CA 1
ATOM 692 C C . ASN A 1 85 ? 5.690 -9.238 8.202 1.00 93.44 85 ASN A C 1
ATOM 694 O O . ASN A 1 85 ? 6.232 -8.533 7.352 1.00 93.44 85 ASN A O 1
ATOM 698 N N . THR A 1 86 ? 6.302 -9.576 9.335 1.00 94.25 86 THR A N 1
ATOM 699 C CA . THR A 1 86 ? 7.612 -9.047 9.743 1.00 94.25 86 THR A CA 1
ATOM 700 C C . THR A 1 86 ? 8.772 -9.466 8.841 1.00 94.25 86 THR A C 1
ATOM 702 O O . THR A 1 86 ? 9.834 -8.853 8.918 1.00 94.25 86 THR A O 1
ATOM 705 N N . GLN A 1 87 ? 8.589 -10.474 7.978 1.00 94.81 87 GLN A N 1
ATOM 706 C CA . GLN A 1 87 ? 9.599 -10.878 6.996 1.00 94.81 87 GLN A CA 1
ATOM 707 C C . GLN A 1 87 ? 9.661 -9.895 5.823 1.00 94.81 87 GLN A C 1
ATOM 709 O O . GLN A 1 87 ? 10.751 -9.504 5.417 1.00 94.81 87 GLN A O 1
ATOM 714 N N . ASN A 1 88 ? 8.504 -9.481 5.296 1.00 95.94 88 ASN A N 1
ATOM 715 C CA . ASN A 1 88 ? 8.434 -8.514 4.195 1.00 95.94 88 ASN A CA 1
ATOM 716 C C . ASN A 1 88 ? 8.450 -7.060 4.686 1.00 95.94 88 ASN A C 1
ATOM 718 O O . ASN A 1 88 ? 8.940 -6.186 3.980 1.00 95.94 88 ASN A O 1
ATOM 722 N N . PHE A 1 89 ? 7.920 -6.809 5.884 1.00 95.31 89 PHE A N 1
ATOM 723 C CA . PHE A 1 89 ? 7.775 -5.486 6.486 1.00 95.31 89 PHE A CA 1
ATOM 724 C C . PHE A 1 89 ? 8.277 -5.525 7.939 1.00 95.31 89 PHE A C 1
ATOM 726 O O . PHE A 1 89 ? 7.494 -5.770 8.861 1.00 95.31 89 PHE A O 1
ATOM 733 N N . PRO A 1 90 ? 9.585 -5.320 8.180 1.00 93.88 90 PRO A N 1
ATOM 734 C CA . PRO A 1 90 ? 10.167 -5.417 9.515 1.00 93.88 90 PRO A CA 1
ATOM 735 C C . PRO A 1 90 ? 9.450 -4.535 10.544 1.00 93.88 90 PRO A C 1
ATOM 737 O O . PRO A 1 90 ? 9.262 -3.339 10.334 1.00 93.88 90 PRO A O 1
ATOM 740 N N . GLY A 1 91 ? 9.060 -5.136 11.671 1.00 90.62 91 GLY A N 1
ATOM 741 C CA . GLY A 1 91 ? 8.386 -4.436 12.768 1.00 90.62 91 GLY A CA 1
ATOM 742 C C . GLY A 1 91 ? 6.909 -4.104 12.532 1.00 90.62 91 GLY A C 1
ATOM 743 O O . GLY A 1 91 ? 6.334 -3.397 13.355 1.00 90.62 91 GLY A O 1
ATOM 744 N N . ILE A 1 92 ? 6.291 -4.590 11.447 1.00 91.56 92 ILE A N 1
ATOM 745 C CA . 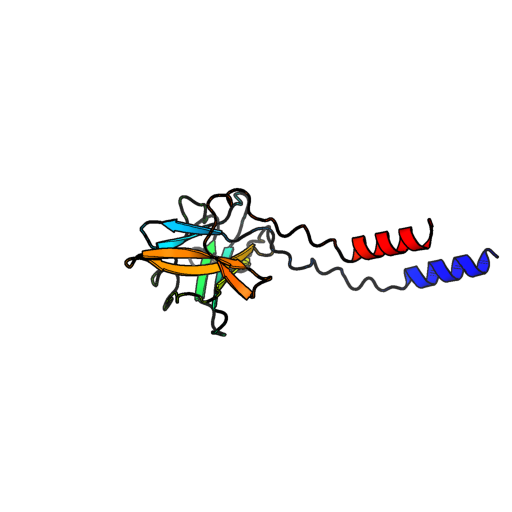ILE A 1 92 ? 4.859 -4.381 11.217 1.00 91.56 92 ILE A CA 1
ATOM 746 C C . ILE A 1 92 ? 4.023 -5.024 12.332 1.00 91.56 92 ILE A C 1
ATOM 748 O O . ILE A 1 92 ? 4.156 -6.212 12.622 1.00 91.56 92 ILE A O 1
ATOM 752 N N . ASP A 1 93 ? 3.152 -4.220 12.941 1.00 89.88 93 ASP A N 1
ATOM 753 C CA . ASP A 1 93 ? 2.147 -4.648 13.915 1.00 89.88 93 ASP A CA 1
ATOM 754 C C . ASP A 1 93 ? 0.812 -3.981 13.555 1.00 89.88 93 ASP A C 1
ATOM 756 O O . ASP A 1 93 ? 0.630 -2.763 13.682 1.00 89.88 93 ASP A O 1
ATOM 760 N N . LEU A 1 94 ? -0.096 -4.772 12.978 1.00 90.31 94 LEU A N 1
ATOM 761 C CA . LEU A 1 94 ? -1.371 -4.283 12.463 1.00 90.31 94 LEU A CA 1
ATOM 762 C C . LEU A 1 94 ? -2.376 -4.156 13.606 1.00 90.31 94 LEU A C 1
ATOM 764 O O . LEU A 1 94 ? -2.822 -5.149 14.178 1.00 90.31 94 LEU A O 1
ATOM 768 N N . ARG A 1 95 ? -2.752 -2.915 13.909 1.00 90.50 95 ARG A N 1
ATOM 769 C CA . ARG A 1 95 ? -3.661 -2.563 14.998 1.00 90.50 95 ARG A CA 1
ATOM 770 C C . ARG A 1 95 ? -5.097 -2.460 14.498 1.00 90.50 95 ARG A C 1
ATOM 772 O O . ARG A 1 95 ? -5.358 -2.036 13.371 1.00 90.50 95 ARG A O 1
ATOM 779 N N . GLU A 1 96 ? -6.029 -2.826 15.369 1.00 91.12 96 GLU A N 1
ATOM 780 C CA . GLU A 1 96 ? -7.457 -2.738 15.078 1.00 91.12 96 GLU A CA 1
ATOM 781 C C . GLU A 1 96 ? -7.931 -1.290 14.950 1.00 91.12 96 GLU A C 1
ATOM 783 O O . GLU A 1 96 ? -7.487 -0.419 15.697 1.00 91.12 96 GLU A O 1
ATOM 788 N N . ASN A 1 97 ? -8.877 -1.047 14.038 1.00 87.19 97 ASN A N 1
ATOM 789 C CA . ASN A 1 97 ? -9.502 0.265 13.809 1.00 87.19 97 ASN A CA 1
ATOM 790 C C . ASN A 1 97 ? -8.519 1.406 13.482 1.00 87.19 97 ASN A C 1
ATOM 792 O O . ASN A 1 97 ? -8.880 2.579 13.571 1.00 87.19 97 ASN A O 1
ATOM 796 N N . VAL A 1 98 ? -7.291 1.077 13.077 1.00 91.06 98 VAL A N 1
ATOM 797 C CA . VAL A 1 98 ? -6.308 2.043 12.583 1.00 91.06 98 VAL A CA 1
ATOM 798 C C . VAL A 1 98 ? -6.368 2.077 11.062 1.00 91.06 98 VAL A C 1
ATOM 800 O O . VAL A 1 98 ? -6.406 1.038 10.399 1.00 91.06 98 VAL A O 1
ATOM 803 N N . ARG A 1 99 ? -6.359 3.288 10.503 1.00 92.38 99 ARG A N 1
ATOM 804 C CA . ARG A 1 99 ? -6.243 3.502 9.062 1.00 92.38 99 ARG A CA 1
ATOM 805 C C . ARG A 1 99 ? -4.793 3.318 8.624 1.00 92.38 99 ARG A C 1
ATOM 807 O O . ARG A 1 99 ? -3.895 3.995 9.130 1.00 92.38 99 ARG A O 1
ATOM 814 N N . TYR A 1 100 ? -4.606 2.473 7.618 1.00 93.88 100 TYR A N 1
ATOM 815 C CA . TYR A 1 100 ? -3.342 2.295 6.920 1.00 93.88 100 TYR A CA 1
ATOM 816 C C . TYR A 1 100 ? -3.467 2.785 5.479 1.00 93.88 100 TYR A C 1
ATOM 818 O O . TYR A 1 100 ? -4.388 2.388 4.763 1.00 93.88 100 TYR A O 1
ATOM 826 N N . GLU A 1 101 ? -2.549 3.648 5.054 1.00 93.25 101 GLU A N 1
ATOM 827 C CA . GLU A 1 101 ? -2.392 4.072 3.667 1.00 93.25 101 GLU A CA 1
ATOM 828 C C . GLU A 1 101 ? -1.270 3.283 3.000 1.00 93.25 101 GLU A C 1
ATOM 830 O O . GLU A 1 101 ? -0.171 3.149 3.533 1.00 93.25 101 GLU A O 1
ATOM 835 N N . PHE A 1 102 ? -1.543 2.804 1.798 1.00 94.94 102 PHE A N 1
ATOM 836 C CA . PHE A 1 102 ? -0.624 2.038 0.979 1.00 94.94 102 PHE A CA 1
ATOM 837 C C . PHE A 1 102 ? -0.261 2.874 -0.233 1.00 94.94 102 PHE A C 1
ATOM 839 O O . PHE A 1 102 ? -1.145 3.429 -0.890 1.00 94.94 102 PHE A O 1
ATOM 846 N N . LYS A 1 103 ? 1.028 2.946 -0.548 1.00 94.69 103 LYS A N 1
ATOM 847 C CA . LYS A 1 103 ? 1.529 3.562 -1.776 1.00 94.69 103 LYS A CA 1
ATOM 848 C C . LYS A 1 103 ? 2.519 2.618 -2.422 1.00 94.69 103 LYS A C 1
ATOM 850 O O . LYS A 1 103 ? 3.473 2.214 -1.774 1.00 94.69 103 LYS A O 1
ATOM 855 N N . LEU A 1 104 ? 2.307 2.288 -3.686 1.00 95.12 104 LEU A N 1
ATOM 856 C CA . LEU A 1 104 ? 3.288 1.588 -4.503 1.00 95.12 104 LEU A CA 1
ATOM 857 C C . LEU A 1 104 ? 3.820 2.594 -5.515 1.00 95.12 104 LEU A C 1
ATOM 859 O O . LEU A 1 104 ? 3.050 3.081 -6.333 1.00 95.12 104 LEU A O 1
ATOM 863 N N . ILE A 1 105 ? 5.104 2.931 -5.460 1.00 93.31 105 ILE A N 1
ATOM 864 C CA . ILE A 1 105 ? 5.711 3.924 -6.357 1.00 93.31 105 ILE A CA 1
ATOM 865 C C . ILE A 1 105 ? 6.891 3.330 -7.133 1.00 93.31 105 ILE A C 1
ATOM 867 O O . ILE A 1 105 ? 7.484 2.349 -6.673 1.00 93.31 105 ILE A O 1
ATOM 871 N N . PRO A 1 106 ? 7.248 3.907 -8.294 1.00 91.81 106 PRO A N 1
ATOM 872 C CA . PRO A 1 106 ? 8.437 3.511 -9.034 1.00 91.81 106 PRO A CA 1
ATOM 873 C C . PRO A 1 106 ? 9.701 3.588 -8.184 1.00 91.81 106 PRO A C 1
ATOM 875 O O . PRO A 1 106 ? 9.960 4.590 -7.518 1.00 91.81 106 PRO A O 1
ATOM 878 N N . GLN A 1 107 ? 10.522 2.546 -8.267 1.00 88.62 107 GLN A N 1
ATOM 879 C CA . GLN A 1 107 ? 11.900 2.580 -7.800 1.00 88.62 107 GLN A CA 1
ATOM 880 C C . GLN A 1 107 ? 12.806 2.759 -9.018 1.00 88.62 107 GLN A C 1
ATOM 882 O O . GLN A 1 107 ? 13.091 1.803 -9.735 1.00 88.62 107 GLN A O 1
ATOM 887 N N . GLU A 1 108 ? 13.242 3.993 -9.273 1.00 76.81 108 GLU A N 1
ATOM 888 C CA . GLU A 1 108 ? 14.009 4.317 -10.486 1.00 76.81 108 GLU A CA 1
ATOM 889 C C . GLU A 1 108 ? 15.403 3.664 -10.529 1.00 76.81 108 GLU A C 1
ATOM 891 O O . GLU A 1 108 ? 15.947 3.428 -11.608 1.00 76.81 108 GLU A O 1
ATOM 896 N N . LEU A 1 109 ? 15.971 3.333 -9.365 1.00 70.56 109 LEU A N 1
ATOM 897 C CA . LEU A 1 109 ? 17.227 2.597 -9.240 1.00 70.56 109 LEU A CA 1
ATOM 898 C C . LEU A 1 109 ? 16.950 1.178 -8.748 1.00 70.56 109 LEU A C 1
ATOM 900 O O . LEU A 1 109 ? 16.606 0.974 -7.580 1.00 70.56 109 LEU A O 1
ATOM 904 N N . VAL A 1 110 ? 17.136 0.203 -9.637 1.00 63.28 110 VAL A N 1
ATOM 905 C CA . VAL A 1 110 ? 17.022 -1.221 -9.309 1.00 63.28 110 VAL A CA 1
ATOM 906 C C . VAL A 1 110 ? 18.415 -1.829 -9.261 1.00 63.28 110 VAL A C 1
ATOM 908 O O . VAL A 1 110 ? 19.176 -1.728 -10.224 1.00 63.28 110 VAL A O 1
ATOM 911 N N . GLU A 1 111 ? 18.752 -2.472 -8.145 1.00 64.44 111 GLU A N 1
ATOM 912 C CA . GLU A 1 111 ? 19.971 -3.270 -8.037 1.00 64.44 111 GLU A CA 1
ATOM 913 C C . GLU A 1 111 ? 19.720 -4.684 -8.573 1.00 64.44 111 GLU A C 1
ATOM 915 O O . GLU A 1 111 ? 18.838 -5.426 -8.119 1.00 64.44 111 GLU A O 1
ATOM 920 N N . TYR A 1 112 ? 20.509 -5.058 -9.573 1.00 61.47 112 TYR A N 1
ATOM 921 C CA . TYR A 1 112 ? 20.497 -6.373 -10.186 1.00 61.47 112 TYR A CA 1
ATOM 922 C C . TYR A 1 112 ? 21.916 -6.936 -10.147 1.00 61.47 112 TYR A C 1
ATOM 924 O O . TYR A 1 112 ? 22.819 -6.371 -10.755 1.00 61.47 112 TYR A O 1
ATOM 932 N N . GLU A 1 113 ? 22.120 -8.020 -9.391 1.00 63.59 113 GLU A N 1
ATOM 933 C CA . GLU A 1 113 ? 23.388 -8.773 -9.360 1.00 63.59 113 GLU A CA 1
ATOM 934 C C . GLU A 1 113 ? 24.651 -7.899 -9.168 1.00 63.59 113 GLU A C 1
ATOM 936 O O . GLU A 1 113 ? 25.697 -8.151 -9.758 1.00 63.59 113 GLU A O 1
ATOM 941 N N . GLY A 1 114 ? 24.565 -6.853 -8.335 1.00 64.50 114 GLY A N 1
ATOM 942 C CA . GLY A 1 114 ? 25.691 -5.956 -8.037 1.00 64.50 114 GLY A CA 1
ATOM 943 C C . GLY A 1 114 ? 25.853 -4.752 -8.975 1.00 64.50 114 GLY A C 1
ATOM 944 O O . GLY A 1 114 ? 26.791 -3.979 -8.794 1.00 64.50 114 GLY A O 1
ATOM 945 N N . TYR A 1 115 ? 24.938 -4.547 -9.928 1.00 58.69 115 TYR A N 1
ATOM 946 C CA . TYR A 1 115 ? 24.886 -3.360 -10.786 1.00 58.69 115 TYR A CA 1
ATOM 947 C C . TYR A 1 115 ? 23.554 -2.618 -10.628 1.00 58.69 115 TYR A C 1
ATOM 949 O O . TYR A 1 115 ? 22.490 -3.230 -10.532 1.00 58.69 115 TYR A O 1
ATOM 957 N N . SER A 1 116 ? 23.601 -1.285 -10.619 1.00 65.19 116 SER A N 1
ATOM 958 C CA . SER A 1 116 ? 22.403 -0.440 -10.635 1.00 65.19 116 SER A CA 1
ATOM 959 C C . SER A 1 116 ? 21.991 -0.151 -12.077 1.00 65.19 116 SER A C 1
ATOM 961 O O . SER A 1 116 ? 22.758 0.442 -12.837 1.00 65.19 116 SER A O 1
ATOM 963 N N . ALA A 1 117 ? 20.777 -0.546 -12.451 1.00 66.94 117 ALA A N 1
ATOM 964 C CA . ALA A 1 117 ? 20.194 -0.227 -13.748 1.00 66.94 117 ALA A CA 1
ATOM 965 C C . ALA A 1 117 ? 19.062 0.790 -13.573 1.00 66.94 117 ALA A C 1
ATOM 967 O O . ALA A 1 117 ? 18.179 0.616 -12.730 1.00 66.94 117 ALA A O 1
ATOM 968 N N . TYR A 1 118 ? 19.083 1.847 -14.388 1.00 68.75 118 TYR A N 1
ATOM 969 C CA . TYR A 1 118 ? 17.960 2.772 -14.496 1.00 68.75 118 TYR A CA 1
ATOM 970 C C . TYR A 1 118 ? 16.914 2.160 -15.426 1.00 68.75 118 TYR A C 1
ATOM 972 O O . TYR A 1 118 ? 17.095 2.136 -16.645 1.00 68.75 118 TYR A O 1
ATOM 980 N N . ILE A 1 119 ? 15.828 1.645 -14.856 1.00 71.00 119 ILE A N 1
ATOM 981 C CA . ILE A 1 119 ? 14.702 1.124 -15.632 1.00 71.00 119 ILE A CA 1
ATOM 982 C C . ILE A 1 119 ? 13.553 2.107 -15.485 1.00 71.00 119 ILE A C 1
ATOM 984 O O . ILE A 1 119 ? 12.966 2.252 -14.412 1.00 71.00 119 ILE A O 1
ATOM 988 N N . LYS A 1 120 ? 13.218 2.782 -16.587 1.00 81.25 120 LYS A N 1
ATOM 989 C CA . LYS A 1 120 ? 12.077 3.692 -16.612 1.00 81.25 120 LYS A CA 1
ATOM 990 C C . LYS A 1 120 ? 10.789 2.890 -16.433 1.00 81.25 120 LYS A C 1
ATOM 992 O O . LYS A 1 120 ? 10.425 2.092 -17.293 1.00 81.25 120 LYS A O 1
ATOM 997 N N . SER A 1 121 ? 10.106 3.139 -15.323 1.00 86.88 121 SER A N 1
ATOM 998 C CA . SER A 1 121 ? 8.805 2.545 -15.025 1.00 86.88 121 SER A CA 1
ATOM 999 C C . SER A 1 121 ? 7.702 3.162 -15.894 1.00 86.88 121 SER A C 1
ATOM 1001 O O . SER A 1 121 ? 7.790 4.326 -16.291 1.00 86.88 121 SER A O 1
ATOM 1003 N N . ASN A 1 122 ? 6.655 2.393 -16.196 1.00 88.88 122 ASN A N 1
ATOM 1004 C CA . ASN A 1 122 ? 5.498 2.836 -16.992 1.00 88.88 122 ASN A CA 1
ATOM 1005 C C . ASN A 1 122 ? 4.288 3.263 -16.139 1.00 88.88 122 ASN A C 1
ATOM 1007 O O . ASN A 1 122 ? 3.157 3.272 -16.623 1.00 88.88 122 ASN A O 1
ATOM 1011 N N . PHE A 1 123 ? 4.531 3.613 -14.880 1.00 88.94 123 PHE A N 1
ATOM 1012 C CA . PHE A 1 123 ? 3.536 4.072 -13.920 1.00 88.94 123 PHE A CA 1
ATOM 1013 C C . PHE A 1 123 ? 4.149 5.155 -13.025 1.00 88.94 123 PHE A C 1
ATOM 1015 O O . PHE A 1 123 ? 5.367 5.316 -12.970 1.00 88.94 123 PHE A O 1
ATOM 1022 N N . THR A 1 124 ? 3.298 5.906 -12.342 1.00 87.19 124 THR A N 1
ATOM 1023 C CA . THR A 1 124 ? 3.629 7.031 -11.458 1.00 87.19 124 THR A CA 1
ATOM 1024 C C . THR A 1 124 ? 3.364 6.700 -9.992 1.00 87.19 124 THR A C 1
ATOM 1026 O O . THR A 1 124 ? 4.056 7.196 -9.106 1.00 87.19 124 THR A O 1
ATOM 1029 N N . GLY A 1 125 ? 2.414 5.804 -9.729 1.00 91.12 125 GLY A N 1
ATOM 1030 C CA . GLY A 1 125 ? 2.173 5.211 -8.419 1.00 91.12 125 GLY A CA 1
ATOM 1031 C C . GLY A 1 125 ? 0.793 4.573 -8.333 1.00 91.12 125 GLY A C 1
ATOM 1032 O O . GLY A 1 125 ? -0.081 4.899 -9.120 1.00 91.12 125 GLY A O 1
ATOM 1033 N N . LEU A 1 126 ? 0.583 3.653 -7.401 1.00 93.94 126 LEU A N 1
ATOM 1034 C CA . LEU A 1 126 ? -0.712 3.075 -7.044 1.00 93.94 126 LEU A CA 1
ATOM 1035 C C . LEU A 1 126 ? -0.973 3.362 -5.561 1.00 93.94 126 LEU A C 1
ATOM 1037 O O . LEU A 1 126 ? -0.025 3.562 -4.796 1.00 93.94 126 LEU A O 1
ATOM 1041 N N . SER A 1 127 ? -2.235 3.377 -5.127 1.00 93.56 127 SER A N 1
ATOM 1042 C CA . SER A 1 127 ? -2.545 3.614 -3.710 1.00 93.56 127 SER A CA 1
ATOM 1043 C C . SER A 1 127 ? -3.737 2.821 -3.198 1.00 93.56 127 SER A C 1
ATOM 1045 O O . SER A 1 127 ? -4.580 2.402 -3.976 1.00 93.56 127 SER A O 1
ATOM 1047 N N . GLY A 1 128 ? -3.838 2.660 -1.886 1.00 92.12 128 GLY A N 1
ATOM 1048 C CA . GLY A 1 128 ? -5.007 2.077 -1.235 1.00 92.12 128 GLY A CA 1
ATOM 1049 C C . GLY A 1 128 ? -5.106 2.541 0.210 1.00 92.12 128 GLY A C 1
ATOM 1050 O O . GLY A 1 128 ? -4.126 3.021 0.776 1.00 92.12 128 GLY A O 1
ATOM 1051 N N . ALA A 1 129 ? -6.280 2.411 0.824 1.00 92.44 129 ALA A N 1
ATOM 1052 C CA . ALA A 1 129 ? -6.434 2.658 2.252 1.00 92.44 129 ALA A CA 1
ATOM 1053 C C . ALA A 1 129 ? -7.379 1.640 2.874 1.00 92.44 129 ALA A C 1
ATOM 1055 O O . ALA A 1 129 ? -8.519 1.495 2.432 1.00 92.44 129 ALA A O 1
ATOM 1056 N N . TYR A 1 130 ? -6.897 0.966 3.911 1.00 93.62 130 TYR A N 1
ATOM 1057 C CA . TYR A 1 130 ? -7.612 -0.125 4.559 1.00 93.62 130 TYR A CA 1
ATOM 1058 C C . TYR A 1 130 ? -7.460 -0.044 6.068 1.00 93.62 130 TYR A C 1
ATOM 1060 O O . TYR A 1 130 ? -6.554 0.605 6.594 1.00 93.62 130 TYR A O 1
ATOM 1068 N N . CYS A 1 131 ? -8.364 -0.732 6.746 1.00 93.62 131 CYS A N 1
ATOM 1069 C CA . CYS A 1 131 ? -8.270 -1.004 8.165 1.00 93.62 131 CYS A CA 1
ATOM 1070 C C . CYS A 1 131 ? -8.228 -2.508 8.401 1.00 93.62 131 CYS A C 1
ATOM 1072 O O . CYS A 1 131 ? -8.493 -3.309 7.500 1.00 93.62 131 CYS A O 1
ATOM 1074 N N . PHE A 1 132 ? -7.955 -2.878 9.646 1.00 92.31 132 PHE A N 1
ATOM 1075 C CA . PHE A 1 132 ? -7.974 -4.263 10.073 1.00 92.31 132 PHE A CA 1
ATOM 1076 C C . PHE A 1 132 ? -8.781 -4.433 11.352 1.00 92.31 132 PHE A C 1
ATOM 1078 O O . PHE A 1 132 ? -8.873 -3.522 12.179 1.00 92.31 132 PHE A O 1
ATOM 1085 N N . LYS A 1 133 ? -9.341 -5.628 11.508 1.00 91.38 133 LYS A N 1
ATOM 1086 C CA . LYS A 1 133 ? -10.075 -6.067 12.691 1.00 91.38 133 LYS A CA 1
ATOM 1087 C C . LYS A 1 133 ? -9.630 -7.475 13.046 1.00 91.38 133 LYS A C 1
ATOM 1089 O O . LYS A 1 133 ? -9.405 -8.283 12.149 1.00 91.38 133 LYS A O 1
ATOM 1094 N N . LYS A 1 134 ? -9.526 -7.781 14.336 1.00 87.94 134 LYS A N 1
ATOM 1095 C CA . LYS A 1 134 ? -9.241 -9.138 14.795 1.00 87.94 134 LYS A CA 1
ATOM 1096 C C . LYS A 1 134 ? -10.545 -9.824 15.184 1.00 87.94 134 LYS A C 1
ATOM 1098 O O . LYS A 1 134 ? -11.304 -9.301 15.996 1.00 87.94 134 LYS A O 1
ATOM 1103 N N . ILE A 1 135 ? -10.806 -10.993 14.614 1.00 84.06 135 ILE A N 1
ATOM 1104 C CA . ILE A 1 135 ? -11.934 -11.856 14.978 1.00 84.06 135 ILE A CA 1
ATOM 1105 C C . ILE A 1 135 ? -11.367 -13.240 15.270 1.00 84.06 135 ILE A C 1
ATOM 1107 O O . ILE A 1 135 ? -10.668 -13.809 14.438 1.00 84.06 135 ILE A O 1
ATOM 1111 N N . ASP A 1 136 ? -11.591 -13.751 16.481 1.00 81.62 136 ASP A N 1
ATOM 1112 C CA . ASP A 1 136 ? -11.136 -15.084 16.910 1.00 81.62 136 ASP A CA 1
ATOM 1113 C C . ASP A 1 136 ? -9.640 -15.360 16.649 1.00 81.62 136 ASP A C 1
ATOM 1115 O O . ASP A 1 136 ? -9.220 -16.467 16.316 1.00 81.62 136 ASP A O 1
ATOM 1119 N N . GLY A 1 137 ? -8.807 -14.324 16.792 1.00 77.06 137 GLY A N 1
ATOM 1120 C CA . GLY A 1 137 ? -7.364 -14.406 16.557 1.00 77.06 137 GLY A CA 1
ATOM 1121 C C . GLY A 1 137 ? -6.932 -14.245 15.096 1.00 77.06 137 GLY A C 1
ATOM 1122 O O . GLY A 1 137 ? -5.733 -14.128 14.854 1.00 77.06 137 GLY A O 1
ATOM 1123 N N . GLN A 1 138 ? -7.871 -14.183 14.151 1.00 81.25 138 GLN A N 1
ATOM 1124 C CA . GLN A 1 138 ? -7.622 -13.957 12.727 1.00 81.25 138 GLN A CA 1
ATOM 1125 C C . GLN A 1 138 ? -7.779 -12.482 12.365 1.00 81.25 138 GLN A C 1
ATOM 1127 O O . GLN A 1 138 ? -8.630 -11.784 12.915 1.00 81.25 138 GLN A O 1
ATOM 1132 N N . MET A 1 139 ? -6.952 -12.008 11.433 1.00 86.31 139 MET A N 1
ATOM 1133 C CA . MET A 1 139 ? -7.029 -1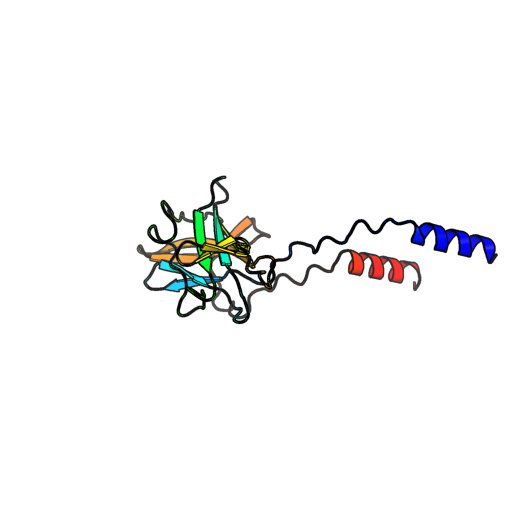0.640 10.928 1.00 86.31 139 MET A CA 1
ATOM 1134 C C . MET A 1 139 ? -7.943 -10.573 9.707 1.00 86.31 139 MET A C 1
ATOM 1136 O O . MET A 1 139 ? -7.682 -11.197 8.678 1.00 86.31 139 MET A O 1
ATOM 1140 N N . GLU A 1 140 ? -8.991 -9.768 9.814 1.00 88.94 140 GLU A N 1
ATOM 1141 C CA . GLU A 1 140 ? -9.907 -9.440 8.731 1.00 88.94 140 GLU A CA 1
ATOM 1142 C C . GLU A 1 140 ? -9.643 -8.035 8.193 1.00 88.94 140 GLU A C 1
ATOM 1144 O O . GLU A 1 140 ? -9.251 -7.117 8.919 1.00 88.94 140 GLU A O 1
ATOM 1149 N N . VAL A 1 141 ? -9.877 -7.872 6.892 1.00 90.81 141 VAL A N 1
ATOM 1150 C CA . VAL A 1 141 ? -9.663 -6.611 6.184 1.00 90.81 141 VAL A CA 1
ATOM 1151 C C . VAL A 1 141 ? -10.965 -5.822 6.134 1.00 90.81 141 VAL A C 1
ATOM 1153 O O . VAL A 1 141 ? -12.002 -6.333 5.712 1.00 90.81 141 VAL A O 1
ATOM 1156 N N . GLN A 1 142 ? -10.882 -4.552 6.502 1.00 92.12 142 GLN A N 1
ATOM 1157 C CA . GLN A 1 142 ? -11.968 -3.583 6.459 1.00 92.12 142 GLN A CA 1
ATOM 1158 C C . GLN A 1 142 ? -11.634 -2.455 5.480 1.00 92.12 142 GLN A C 1
ATOM 1160 O O . GLN A 1 142 ? -10.464 -2.159 5.218 1.00 92.12 142 GLN A O 1
ATOM 1165 N N . ASP A 1 143 ? -12.664 -1.782 4.977 1.00 90.25 143 ASP A N 1
ATOM 1166 C CA . ASP A 1 143 ? -12.485 -0.586 4.159 1.00 90.25 143 ASP A CA 1
ATOM 1167 C C . ASP A 1 143 ? -12.496 0.665 5.041 1.00 90.25 143 ASP A C 1
ATOM 1169 O O . ASP A 1 143 ? -13.141 0.710 6.093 1.00 90.25 143 ASP A O 1
ATOM 1173 N N . PHE A 1 144 ? -11.804 1.717 4.603 1.00 88.88 144 PHE A N 1
ATOM 1174 C CA . PHE A 1 144 ? -11.871 3.015 5.266 1.00 88.88 144 PHE A CA 1
ATOM 1175 C C . PHE A 1 144 ? -12.930 3.910 4.613 1.00 88.88 144 PHE A C 1
ATOM 1177 O O . PHE A 1 144 ? -12.831 4.282 3.442 1.00 88.88 144 PHE A O 1
ATOM 1184 N N . ASN A 1 145 ? -13.955 4.296 5.374 1.00 87.12 145 ASN A N 1
ATOM 1185 C CA . ASN A 1 145 ? -14.985 5.209 4.900 1.00 87.12 145 ASN A CA 1
ATOM 1186 C C . ASN A 1 145 ? -14.577 6.665 5.154 1.00 87.12 145 ASN A C 1
ATOM 1188 O O . ASN A 1 145 ? -14.841 7.217 6.218 1.00 87.12 145 ASN A O 1
ATOM 1192 N N . TYR A 1 146 ? -14.034 7.313 4.126 1.00 82.50 146 TYR A N 1
ATOM 1193 C CA . TYR A 1 146 ? -13.611 8.718 4.160 1.00 82.50 146 TYR A CA 1
ATOM 1194 C C . TYR A 1 146 ? -14.702 9.727 4.538 1.00 82.50 146 TYR A C 1
ATOM 1196 O O . TYR A 1 146 ? -14.388 10.813 5.011 1.00 82.50 146 TYR A O 1
ATOM 1204 N N . ARG A 1 147 ? -15.986 9.418 4.311 1.00 83.31 147 ARG A N 1
ATOM 1205 C CA . ARG A 1 147 ? -17.081 10.340 4.669 1.00 83.31 147 ARG A CA 1
ATOM 1206 C C . ARG A 1 147 ? -17.403 10.307 6.153 1.00 83.31 147 ARG A C 1
ATOM 1208 O O . ARG A 1 147 ? -17.889 11.295 6.687 1.00 83.31 147 ARG A O 1
ATOM 1215 N N . LEU A 1 148 ? -17.222 9.144 6.770 1.00 86.38 148 LEU A N 1
ATOM 1216 C CA . LEU A 1 148 ? -17.537 8.900 8.174 1.00 86.38 148 LEU A CA 1
ATOM 1217 C C . LEU A 1 148 ? -16.282 8.872 9.052 1.00 86.38 148 LEU A C 1
ATOM 1219 O O . LEU A 1 148 ? -16.423 8.676 10.254 1.00 86.38 148 LEU A O 1
ATOM 1223 N N . ASP A 1 149 ? -15.104 9.026 8.443 1.00 84.75 149 ASP A N 1
ATOM 1224 C CA . ASP A 1 149 ? -13.786 8.971 9.076 1.00 84.75 149 ASP A CA 1
ATOM 1225 C C . ASP A 1 149 ? -13.605 7.729 9.965 1.00 84.75 149 ASP A C 1
ATOM 1227 O O . ASP A 1 149 ? -13.174 7.799 11.112 1.00 84.75 149 ASP A O 1
ATOM 1231 N N . LYS A 1 150 ? -14.032 6.564 9.457 1.00 90.62 150 LYS A N 1
ATOM 1232 C CA . LYS A 1 150 ? -14.025 5.315 10.228 1.00 90.62 150 LYS A CA 1
ATOM 1233 C C . LYS A 1 150 ? -13.840 4.074 9.371 1.00 90.62 150 LYS A C 1
ATOM 1235 O O . LYS A 1 150 ? -14.234 4.035 8.203 1.00 90.62 150 LYS A O 1
ATOM 1240 N N . CYS A 1 151 ? -13.321 3.033 10.005 1.00 90.94 151 CYS A N 1
ATOM 1241 C CA . CYS A 1 151 ? -13.248 1.690 9.452 1.00 90.94 151 CYS A CA 1
ATOM 1242 C C . CYS A 1 151 ? -14.646 1.058 9.387 1.00 90.94 151 CYS A C 1
ATOM 1244 O O . CYS A 1 151 ? -15.460 1.218 10.302 1.00 90.94 151 CYS A O 1
ATOM 1246 N N . VAL A 1 152 ? -14.945 0.373 8.285 1.00 91.31 152 VAL A N 1
ATOM 1247 C CA . VAL A 1 152 ? -16.220 -0.313 8.057 1.00 91.31 152 VAL A CA 1
ATOM 1248 C C . VAL A 1 152 ? -15.975 -1.714 7.511 1.00 91.31 152 VAL A C 1
ATOM 1250 O O . VAL A 1 152 ? -15.077 -1.927 6.696 1.00 91.31 152 VAL A O 1
ATOM 1253 N N . ASP A 1 153 ? -16.788 -2.672 7.953 1.00 89.81 153 ASP A N 1
ATOM 1254 C CA . ASP A 1 153 ? -16.732 -4.038 7.434 1.00 89.81 153 ASP A CA 1
ATOM 1255 C C . ASP A 1 153 ? -16.986 -4.035 5.920 1.00 89.81 153 ASP A C 1
ATOM 1257 O O . ASP A 1 153 ? -17.894 -3.355 5.424 1.00 89.81 153 ASP A O 1
ATOM 1261 N N . ARG A 1 154 ? -16.181 -4.804 5.180 1.00 79.38 154 ARG A N 1
ATOM 1262 C CA . ARG A 1 154 ? -16.371 -4.994 3.741 1.00 79.38 154 ARG A CA 1
ATOM 1263 C C . ARG A 1 154 ? -17.711 -5.677 3.507 1.00 79.38 154 ARG A C 1
ATOM 1265 O O . ARG A 1 154 ? -17.881 -6.860 3.789 1.00 79.38 154 ARG A O 1
ATOM 1272 N N . THR A 1 155 ? -18.680 -4.956 2.956 1.00 63.41 155 THR A N 1
ATOM 1273 C CA . THR A 1 155 ? -19.902 -5.596 2.464 1.00 63.41 155 THR A CA 1
ATOM 1274 C C . THR A 1 155 ? -19.535 -6.493 1.281 1.00 63.41 155 THR A C 1
ATOM 1276 O O . THR A 1 155 ? -18.888 -6.022 0.346 1.00 63.41 155 THR A O 1
ATOM 1279 N N . VAL A 1 156 ? -19.985 -7.752 1.291 1.00 48.72 156 VAL A N 1
ATOM 1280 C CA . VAL A 1 156 ? -19.689 -8.820 0.303 1.00 48.72 156 VAL A CA 1
ATOM 1281 C C . VAL A 1 156 ? -19.993 -8.436 -1.170 1.00 48.72 156 VAL A C 1
ATOM 1283 O O . VAL A 1 156 ? -19.616 -9.151 -2.087 1.00 48.72 156 VAL A O 1
ATOM 1286 N N . SER A 1 157 ? -20.589 -7.268 -1.440 1.00 36.19 157 SER A N 1
ATOM 1287 C CA . SER A 1 157 ? -20.854 -6.740 -2.791 1.00 36.19 157 SER A CA 1
ATOM 1288 C C . SER A 1 157 ? -19.754 -5.852 -3.401 1.00 36.19 157 SER A C 1
ATOM 1290 O O . SER A 1 157 ? -19.978 -5.265 -4.460 1.00 36.19 157 SER A O 1
ATOM 1292 N N . SER A 1 158 ? -18.571 -5.733 -2.792 1.00 39.38 158 SER A N 1
ATOM 1293 C CA . SER A 1 158 ? -17.485 -4.890 -3.327 1.00 39.38 158 SER A CA 1
ATOM 1294 C C . SER A 1 158 ? -16.518 -5.608 -4.291 1.00 39.38 158 SER A C 1
ATOM 1296 O O . SER A 1 158 ? -15.368 -5.196 -4.408 1.00 39.38 158 SER A O 1
ATOM 1298 N N . ASP A 1 159 ? -16.967 -6.617 -5.047 1.00 37.69 159 ASP A N 1
ATOM 1299 C CA . ASP A 1 159 ? -16.310 -6.958 -6.333 1.00 37.69 159 ASP A CA 1
ATOM 1300 C C . ASP A 1 159 ? -16.508 -5.836 -7.372 1.00 37.69 159 ASP A C 1
ATOM 1302 O O . ASP A 1 159 ? -15.808 -5.749 -8.375 1.00 37.69 159 ASP A O 1
ATOM 1306 N N . ASN A 1 160 ? -17.423 -4.905 -7.095 1.00 33.03 160 ASN A N 1
ATOM 1307 C CA . ASN A 1 160 ? -17.431 -3.590 -7.707 1.00 33.03 160 ASN A CA 1
ATOM 1308 C C . ASN A 1 160 ? -17.072 -2.580 -6.629 1.00 33.03 160 ASN A C 1
ATOM 1310 O O . ASN A 1 160 ? -17.962 -1.987 -6.014 1.00 33.03 160 ASN A O 1
ATOM 1314 N N . GLY A 1 161 ? -15.767 -2.404 -6.398 1.00 34.72 161 GLY A N 1
ATOM 1315 C CA . GLY A 1 161 ? -15.250 -1.279 -5.631 1.00 34.72 161 GLY A CA 1
ATOM 1316 C C . GLY A 1 161 ? -16.044 -0.032 -5.990 1.00 34.72 161 GLY A C 1
ATOM 1317 O O . GLY A 1 161 ? -16.307 0.229 -7.172 1.00 34.72 161 GLY A O 1
ATOM 1318 N N . ILE A 1 162 ? -16.484 0.716 -4.977 1.00 33.75 162 ILE A N 1
ATOM 1319 C CA . ILE A 1 162 ? -16.950 2.081 -5.185 1.00 33.75 162 ILE A CA 1
ATOM 1320 C C . ILE A 1 162 ? -15.746 2.801 -5.780 1.00 33.75 162 ILE A C 1
ATOM 1322 O O . ILE A 1 162 ? -14.921 3.345 -5.053 1.00 33.75 162 ILE A O 1
ATOM 1326 N N . LYS A 1 163 ? -15.629 2.764 -7.114 1.00 35.25 163 LYS A N 1
ATOM 1327 C CA . LYS A 1 163 ? -14.696 3.581 -7.869 1.00 35.25 163 LYS A CA 1
ATOM 1328 C C . LYS A 1 163 ? -14.963 4.976 -7.333 1.00 35.25 163 LYS A C 1
ATOM 1330 O O . LYS A 1 163 ? -16.114 5.423 -7.471 1.00 35.25 163 LYS A O 1
ATOM 1335 N N . PRO A 1 164 ? -14.002 5.653 -6.680 1.00 36.72 164 PRO A N 1
ATOM 1336 C CA . PRO A 1 164 ? -14.187 7.061 -6.398 1.00 36.72 164 PRO A CA 1
ATOM 1337 C C . PRO A 1 164 ? -14.570 7.666 -7.743 1.00 36.72 164 PRO A C 1
ATOM 1339 O O . PRO A 1 164 ? -13.831 7.527 -8.721 1.00 36.72 164 PRO A O 1
ATOM 1342 N N . LYS A 1 165 ? -15.811 8.173 -7.850 1.00 35.56 165 LYS A N 1
ATOM 1343 C CA . LYS A 1 165 ? -16.309 8.781 -9.089 1.00 35.56 165 LYS A CA 1
ATOM 1344 C C . LYS A 1 165 ? -15.192 9.699 -9.538 1.00 35.56 165 LYS A C 1
ATOM 1346 O O . LYS A 1 165 ? -14.875 10.586 -8.748 1.00 35.56 165 LYS A O 1
ATOM 1351 N N . LYS A 1 166 ? -14.607 9.451 -10.726 1.00 41.12 166 LYS A N 1
ATOM 1352 C CA . LYS A 1 166 ? -13.561 10.293 -11.330 1.00 41.12 166 LYS A CA 1
ATOM 1353 C C . LYS A 1 166 ? -13.864 11.721 -10.920 1.00 41.12 166 LYS A C 1
ATOM 1355 O O . LYS A 1 166 ? -14.886 12.261 -11.358 1.00 41.12 166 LYS A O 1
ATOM 1360 N N . GLN A 1 167 ? -13.074 12.261 -9.990 1.00 44.81 167 GLN A N 1
ATOM 1361 C CA . GLN A 1 167 ? -13.312 13.605 -9.500 1.00 44.81 167 GLN A CA 1
ATOM 1362 C C . GLN A 1 167 ? -13.219 14.467 -10.747 1.00 44.81 167 GLN A C 1
ATOM 1364 O O . GLN A 1 167 ? -12.203 14.437 -11.444 1.00 44.81 167 GLN A O 1
ATOM 1369 N N . LYS A 1 168 ? -14.343 15.088 -11.126 1.00 44.75 168 LYS A N 1
ATOM 1370 C CA . LYS A 1 168 ? -14.415 15.853 -12.367 1.00 44.75 168 LYS A CA 1
ATOM 1371 C C . LYS A 1 168 ? -13.277 16.859 -12.303 1.00 44.75 168 LYS A C 1
ATOM 1373 O O . LYS A 1 168 ? -13.238 17.655 -11.367 1.00 44.75 168 LYS A O 1
ATOM 1378 N N . SER A 1 169 ? -12.341 16.742 -13.247 1.00 57.12 169 SER A N 1
ATOM 1379 C CA . SER A 1 169 ? -11.183 17.627 -13.347 1.00 57.12 169 SER A CA 1
ATOM 1380 C C . SER A 1 169 ? -11.657 19.065 -13.165 1.00 57.12 169 SER A C 1
ATOM 1382 O O . SER A 1 169 ? -12.706 19.427 -13.703 1.00 57.12 169 SER A O 1
ATOM 1384 N N . TRP A 1 170 ? -10.923 19.882 -12.411 1.00 57.34 170 TRP A N 1
ATOM 1385 C CA . TRP A 1 170 ? -11.270 21.296 -12.251 1.00 57.34 170 TRP A CA 1
ATOM 1386 C C . TRP A 1 170 ? -11.500 21.941 -13.628 1.00 57.34 170 TRP A C 1
ATOM 1388 O O . TRP A 1 170 ? -12.487 22.649 -13.801 1.00 57.34 170 TRP A O 1
ATOM 1398 N N . TRP A 1 171 ? -10.717 21.588 -14.649 1.00 62.94 171 TRP A N 1
ATOM 1399 C CA . TRP A 1 171 ? -10.948 22.031 -16.028 1.00 62.94 171 TRP A CA 1
ATOM 1400 C C . TRP A 1 171 ? -12.344 21.713 -16.559 1.00 62.94 171 TRP A C 1
ATOM 1402 O O . TRP A 1 171 ? -12.971 22.564 -17.179 1.00 62.94 171 TRP A O 1
ATOM 1412 N N . TYR A 1 172 ? -12.865 20.519 -16.275 1.00 68.12 172 TYR A N 1
ATOM 1413 C CA . TYR A 1 172 ? -14.235 20.159 -16.629 1.00 68.12 172 TYR A CA 1
ATOM 1414 C C . TYR A 1 172 ? -15.238 21.060 -15.903 1.00 68.12 172 TYR A C 1
ATOM 1416 O O . TYR A 1 172 ? -16.154 21.566 -16.540 1.00 68.12 172 TYR A O 1
ATOM 1424 N N . LEU A 1 173 ? -15.045 21.302 -14.599 1.00 68.75 173 LEU A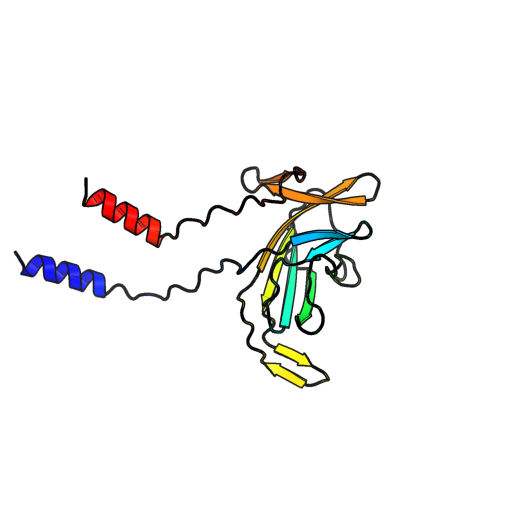 N 1
ATOM 1425 C CA . LEU A 1 173 ? -15.906 22.191 -13.810 1.00 68.75 173 LEU A CA 1
ATOM 1426 C C . LEU A 1 173 ? -15.878 23.630 -14.341 1.00 68.75 173 LEU A C 1
ATOM 1428 O O . LEU A 1 173 ? -16.931 24.260 -14.436 1.00 68.75 173 LEU A O 1
ATOM 1432 N N . LEU A 1 174 ? -14.704 24.108 -14.754 1.00 72.31 174 LEU A N 1
ATOM 1433 C CA . LEU A 1 174 ? -14.491 25.441 -15.310 1.00 72.31 174 LEU A CA 1
ATOM 1434 C C . LEU A 1 174 ? -15.133 25.587 -16.697 1.00 72.31 174 LEU A C 1
ATOM 1436 O O . LEU A 1 174 ? -15.769 26.603 -16.962 1.00 72.31 174 LEU A O 1
ATOM 1440 N N . ILE A 1 175 ? -15.063 24.550 -17.542 1.00 75.88 175 ILE A N 1
ATOM 1441 C CA . ILE A 1 175 ? -15.780 24.497 -18.825 1.00 75.88 175 ILE A CA 1
ATOM 1442 C C . ILE A 1 175 ? -17.294 24.504 -18.597 1.00 75.88 175 ILE A C 1
ATOM 1444 O O . ILE A 1 175 ? -17.985 25.293 -19.233 1.00 75.88 175 ILE A O 1
ATOM 1448 N N . THR A 1 176 ? -17.828 23.682 -17.684 1.00 72.00 176 THR A N 1
ATOM 1449 C CA . THR A 1 176 ? -19.273 23.707 -17.385 1.00 72.00 176 THR A CA 1
ATOM 1450 C C . THR A 1 176 ? -19.726 25.060 -16.852 1.00 72.00 176 THR A C 1
ATOM 1452 O O . THR A 1 176 ? -20.740 25.567 -17.313 1.00 72.00 176 THR A O 1
ATOM 1455 N N . TRP A 1 177 ? -18.954 25.680 -15.955 1.00 75.50 177 TRP A N 1
ATOM 1456 C CA . TRP A 1 177 ? -19.248 27.028 -15.472 1.00 75.50 177 TRP A CA 1
ATOM 1457 C C . TRP A 1 177 ? -19.262 28.051 -16.615 1.00 75.50 177 TRP A C 1
ATOM 1459 O O . TRP A 1 177 ? -20.163 28.880 -16.683 1.00 75.50 177 TRP A O 1
ATOM 1469 N N . PHE A 1 178 ? -18.309 27.965 -17.549 1.00 72.81 178 PHE A N 1
ATOM 1470 C CA . PHE A 1 178 ? -18.253 28.860 -18.705 1.00 72.81 178 PHE A CA 1
ATOM 1471 C C . PHE A 1 178 ? -19.443 28.661 -19.655 1.00 72.81 178 PHE A C 1
ATOM 1473 O O . PHE A 1 178 ? -20.023 29.638 -20.125 1.00 72.81 178 PHE A O 1
ATOM 1480 N N . MET A 1 179 ? -19.836 27.410 -19.910 1.00 76.38 179 MET A N 1
ATOM 1481 C CA . MET A 1 179 ? -20.994 27.084 -20.748 1.00 76.38 179 MET A CA 1
ATOM 1482 C C . MET A 1 179 ? -22.301 27.585 -20.117 1.00 76.38 179 MET A C 1
ATOM 1484 O O . MET A 1 179 ? -23.109 28.195 -20.815 1.00 76.38 179 MET A O 1
ATOM 1488 N N . ASP A 1 180 ? -22.474 27.416 -18.803 1.00 73.88 180 ASP A N 1
ATOM 1489 C CA . ASP A 1 180 ? -23.647 27.906 -18.062 1.00 73.88 180 ASP A CA 1
ATOM 1490 C C . ASP A 1 180 ? -23.760 29.438 -18.060 1.00 73.88 180 ASP A C 1
ATOM 1492 O O . ASP A 1 180 ? -24.861 29.978 -17.951 1.00 73.88 180 ASP A O 1
ATOM 1496 N N . LEU A 1 181 ? -22.636 30.149 -18.178 1.00 65.44 181 LEU A N 1
ATOM 1497 C CA . LEU A 1 181 ? -22.596 31.612 -18.179 1.00 65.44 181 LEU A CA 1
ATOM 1498 C C . LEU A 1 181 ? -22.906 32.223 -19.555 1.00 65.44 181 LEU A C 1
ATOM 1500 O O . LEU A 1 181 ? -23.302 33.384 -19.627 1.00 65.44 181 LEU A O 1
ATOM 1504 N N . TRP A 1 182 ? -22.712 31.460 -20.635 1.00 60.62 182 TRP A N 1
ATOM 1505 C CA . TRP A 1 182 ? -22.836 31.935 -22.020 1.00 60.62 182 TRP A CA 1
ATOM 1506 C C . TRP A 1 182 ? -24.056 31.402 -22.775 1.00 60.62 182 TRP A C 1
ATOM 1508 O O . TRP A 1 182 ? -24.492 32.044 -23.728 1.00 60.62 182 TRP A O 1
ATOM 1518 N N . PHE A 1 183 ? -24.596 30.246 -22.384 1.00 57.97 183 PHE A N 1
ATOM 1519 C CA . PHE A 1 183 ? -25.704 29.586 -23.086 1.00 57.97 183 PHE A CA 1
ATOM 1520 C C . PHE A 1 183 ? -27.014 29.559 -22.288 1.00 57.97 183 PHE A C 1
ATOM 1522 O O . PHE A 1 183 ? -27.889 28.739 -22.572 1.00 57.97 183 PHE A O 1
ATOM 1529 N N . LYS A 1 184 ? -27.159 30.458 -21.310 1.00 47.62 184 LYS A N 1
ATOM 1530 C CA . LYS A 1 184 ? -28.396 30.660 -20.553 1.00 47.62 184 LYS A CA 1
ATOM 1531 C C . LYS A 1 184 ? -29.056 31.987 -20.898 1.00 47.62 184 LYS A C 1
ATOM 1533 O O . LYS A 1 184 ? -28.325 32.997 -20.983 1.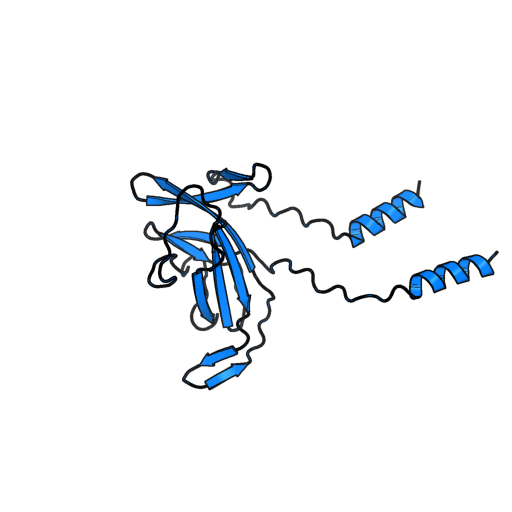00 47.62 184 LYS A O 1
#

pLDDT: mean 77.2, std 19.45, range [33.03, 97.19]

Sequence (184 aa):
MIRKIFCFIVLFLNVEIYGMSPAPFPDGDVNITSRNNEPCIYIDREDLIGGYVIYIYSYDSDNPFEYKSAFDKNYPVKDKCIPMNTQNFPGIDLRENVRYEFKLIPQELVEYEGYSAYIKSNFTGLSGAYCFKKIDGQMEVQDFNYRLDKCVDRTVSSDNGIKPKKQKSWWYLLITWFMDLWFK